Protein AF-A0A2W6NBA2-F1 (afdb_monomer_lite)

Organism: NCBI:txid1325358

Secondary structure (DSSP, 8-state):
-EEE-TTS-EEEEEEEEES----HHHHHHHTPPTTEEEEEEETT-SS-SEEEEEEPPEEE--S-HHHHHHHTTTT--EEETT--EEEEEEEEEEPPPPHHHHHHHHHHHHHH--SEEEEEPPEEEEEEEEEEEEESSSEEEEEEES--EEEEEE-HHHHTT-EEEEETTEEEEEEE-SS-EEEEEEEE-TTS-EEEEEEEEES--HHHHHHHHHTEEEHHHHS-----EEEEEEEEEPPGGGTS-SSPP-S-EEEEEEEGGGTT-TT--EEEEEEESS---TTSEEEEEEEETTTTSTT--GGG--TT-EEEEESSSEEEEEEEEEEEE-

Foldseek 3Di:
DFWAAPVRHTQFDEAEDAPDDPDPVSVVLVPDDACWKKWKAFQPDPPCSIDIHHRWHWDWDPDAPVVVLVLCVLQQDWAQQPFGFPTKTWTFDFDDDDPVRNVVQVVCCVVVVPRMDMDTTHTDRHTFKMWTWTDDPWIKIKIKGLHRYHYHHDHPVQVVAWDWDDAPNTIWIWTDDPFWTKIWTWDQGPSRRIMIMMMIIGPDDPVRSSVSRNNIDGVVRNPPCPFQWWFWKKKAFDDVVRFADPDQDFAKDKFWKDWPVCNVQPLHTFIKTWGWPGGADPRRIGITIIGTPPSVDPSPPCVCLDAQIKMFGDDPTTGIIMGGHDIDGD

Sequence (330 aa):
MDIKNQNGDFLGKIQMQSLESDHVVDQIIRTLRPGDGKAIYIADAEANQFTQQTNYAAVEWQYSLNELKESMTGWQPKFPSHAEADHIQVYYGFDNLTTDEIEAMAEESRRTGQKVVVRDLKPNNTLVGVRLTYKGEGTCTLHIFGTTKSRIQLSEHELSQVKNLLVRGAEAFYFSNHRADRLIWIEAGSSGKALQYELIGEQMSEAALIQIAETMKEKQDLTDHKMKKTAVVSLYFLSEAEGGQRAVVKEDFSAPVVFDVDQDLQFGLWSAVVKLHRQPDENRKVRADLHYLFHNSAEVPTHLLTPGNTFSLRTNKVIARGEIESIKDE

Radius of gyration: 28.28 Å; chains: 1; bounding box: 64×64×73 Å

pLDDT: mean 85.64, std 10.52, range [38.69, 97.56]

Structure (mmCIF, N/CA/C/O backbone):
data_AF-A0A2W6NBA2-F1
#
_entry.id   AF-A0A2W6NBA2-F1
#
loop_
_atom_site.group_PDB
_atom_site.id
_atom_site.type_symbol
_atom_site.label_atom_id
_atom_site.label_alt_id
_atom_site.label_comp_id
_atom_site.label_asym_id
_atom_site.label_entity_id
_atom_site.label_seq_id
_atom_site.pdbx_PDB_ins_code
_atom_site.Cartn_x
_atom_site.Cartn_y
_atom_site.Cartn_z
_atom_site.occupancy
_atom_site.B_iso_or_equiv
_atom_site.auth_seq_id
_atom_site.auth_comp_id
_atom_site.auth_asym_id
_atom_site.auth_atom_id
_atom_site.pdbx_PDB_model_num
ATOM 1 N N . MET A 1 1 ? 19.135 5.313 -0.410 1.00 74.56 1 MET A N 1
ATOM 2 C CA . MET A 1 1 ? 19.622 4.463 0.687 1.00 74.56 1 MET A CA 1
ATOM 3 C C . MET A 1 1 ? 18.792 3.190 0.726 1.00 74.56 1 MET A C 1
ATOM 5 O O . MET A 1 1 ? 17.610 3.260 0.394 1.00 74.56 1 MET A O 1
ATOM 9 N N . ASP A 1 2 ? 19.408 2.048 1.031 1.00 82.69 2 ASP A N 1
ATOM 10 C CA . ASP A 1 2 ? 18.671 0.801 1.260 1.00 82.69 2 ASP A CA 1
ATOM 11 C C . ASP A 1 2 ? 18.119 0.833 2.688 1.00 82.69 2 ASP A C 1
ATOM 13 O O . ASP A 1 2 ? 18.884 1.021 3.630 1.00 82.69 2 ASP A O 1
ATOM 17 N N . ILE A 1 3 ? 16.808 0.667 2.830 1.00 81.44 3 ILE A N 1
ATOM 18 C CA . ILE A 1 3 ? 16.090 0.705 4.105 1.00 81.44 3 ILE A CA 1
ATOM 19 C C . ILE A 1 3 ? 15.903 -0.727 4.585 1.00 81.44 3 ILE A C 1
ATOM 21 O O . ILE A 1 3 ? 15.463 -1.599 3.825 1.00 81.44 3 ILE A O 1
ATOM 25 N N . LYS A 1 4 ? 16.240 -0.965 5.851 1.00 82.00 4 LYS A N 1
ATOM 26 C CA . LYS A 1 4 ? 16.192 -2.283 6.488 1.00 82.00 4 LYS A CA 1
ATOM 27 C C . LYS A 1 4 ? 15.314 -2.263 7.735 1.00 82.00 4 LYS A C 1
ATOM 29 O O . LYS A 1 4 ? 15.138 -1.216 8.351 1.00 82.00 4 LYS A O 1
ATOM 34 N N . ASN A 1 5 ? 14.766 -3.417 8.110 1.00 79.31 5 ASN A N 1
ATOM 35 C CA . ASN A 1 5 ? 14.081 -3.576 9.394 1.00 79.31 5 ASN A CA 1
ATOM 36 C C . ASN A 1 5 ? 15.094 -3.732 10.550 1.00 79.31 5 ASN A C 1
ATOM 38 O O . ASN A 1 5 ? 16.307 -3.770 10.340 1.00 79.31 5 ASN A O 1
ATOM 42 N N . GLN A 1 6 ? 14.587 -3.877 11.778 1.00 76.50 6 GLN A N 1
ATOM 43 C CA . GLN A 1 6 ? 15.412 -4.068 12.982 1.00 76.50 6 GLN A CA 1
ATOM 44 C C . GLN A 1 6 ? 16.261 -5.353 12.958 1.00 76.50 6 GLN A C 1
ATOM 46 O O . GLN A 1 6 ? 17.292 -5.412 13.623 1.00 76.50 6 GLN A O 1
ATOM 51 N N . ASN A 1 7 ? 15.869 -6.353 12.164 1.00 78.38 7 ASN A N 1
ATOM 52 C CA . ASN A 1 7 ? 16.619 -7.597 11.972 1.00 78.38 7 ASN A CA 1
ATOM 53 C C . ASN A 1 7 ? 17.696 -7.475 10.876 1.00 78.38 7 ASN A C 1
ATOM 55 O O . ASN A 1 7 ? 18.477 -8.402 10.673 1.00 78.38 7 ASN A O 1
ATOM 59 N N . GLY A 1 8 ? 17.756 -6.343 10.166 1.00 79.38 8 GLY A N 1
ATOM 60 C CA . GLY A 1 8 ? 18.659 -6.121 9.039 1.00 79.38 8 GLY A CA 1
ATOM 61 C C . GLY A 1 8 ? 18.126 -6.602 7.684 1.00 79.38 8 GLY A C 1
ATOM 62 O O . GLY A 1 8 ? 18.856 -6.505 6.691 1.00 79.38 8 GLY A O 1
ATOM 63 N N . ASP A 1 9 ? 16.876 -7.070 7.611 1.00 81.50 9 ASP A N 1
ATOM 64 C CA . ASP A 1 9 ? 16.242 -7.493 6.361 1.00 81.50 9 ASP A CA 1
ATOM 65 C C . ASP A 1 9 ? 15.916 -6.280 5.490 1.00 81.50 9 ASP A C 1
ATOM 67 O O . ASP A 1 9 ? 15.435 -5.256 5.977 1.00 81.50 9 ASP A O 1
ATOM 71 N N . PHE A 1 10 ? 16.146 -6.400 4.184 1.00 82.81 10 PHE A N 1
ATOM 72 C CA . PHE A 1 10 ? 15.838 -5.346 3.220 1.00 82.81 10 PHE A CA 1
ATOM 73 C C . PHE A 1 10 ? 14.323 -5.136 3.092 1.00 82.81 10 PHE A C 1
ATOM 75 O O . PHE A 1 10 ? 13.598 -6.047 2.696 1.00 82.81 10 PHE A O 1
ATOM 82 N N . LEU A 1 11 ? 13.858 -3.916 3.365 1.00 82.88 11 LEU A N 1
ATOM 83 C CA . LEU A 1 11 ? 12.462 -3.512 3.175 1.00 82.88 11 LEU A CA 1
ATOM 84 C C . LEU A 1 11 ? 12.248 -2.795 1.845 1.00 82.88 11 LEU A C 1
ATOM 86 O O . LEU A 1 11 ? 11.206 -2.948 1.204 1.00 82.88 11 LEU A O 1
ATOM 90 N N . GLY A 1 12 ? 13.224 -1.999 1.419 1.00 84.88 12 GLY A N 1
ATOM 91 C CA . GLY A 1 12 ? 13.073 -1.155 0.248 1.00 84.88 12 GLY A CA 1
ATOM 92 C C . GLY A 1 12 ? 14.234 -0.204 0.037 1.00 84.88 12 GLY A C 1
ATOM 93 O O . GLY A 1 12 ? 15.257 -0.262 0.710 1.00 84.88 12 GLY A O 1
ATOM 94 N N . LYS A 1 13 ? 14.075 0.692 -0.929 1.00 83.69 13 LYS A N 1
ATOM 95 C CA . LYS A 1 13 ? 15.075 1.684 -1.292 1.00 83.69 13 LYS A CA 1
ATOM 96 C C . LYS A 1 13 ? 14.397 2.992 -1.660 1.00 83.69 13 LYS A C 1
ATOM 98 O O . LYS A 1 13 ? 13.642 3.039 -2.629 1.00 83.69 13 LYS A O 1
ATOM 103 N N . ILE A 1 14 ? 14.743 4.055 -0.942 1.00 82.31 14 ILE A N 1
ATOM 104 C CA . ILE A 1 14 ? 14.406 5.431 -1.318 1.00 82.31 14 ILE A CA 1
ATOM 105 C C . ILE A 1 14 ? 15.684 6.067 -1.856 1.00 82.31 14 ILE A C 1
ATOM 107 O O . ILE A 1 14 ? 16.682 6.198 -1.143 1.00 82.31 14 ILE A O 1
ATOM 111 N N . GLN A 1 15 ? 15.706 6.392 -3.145 1.00 82.62 15 GLN A N 1
ATOM 112 C CA . GLN A 1 15 ? 16.823 7.091 -3.777 1.00 82.62 15 GLN A CA 1
ATOM 113 C C . GLN A 1 15 ? 16.443 8.551 -3.970 1.00 82.62 15 GLN A C 1
ATOM 115 O O . GLN A 1 15 ? 15.542 8.845 -4.744 1.00 82.62 15 GLN A O 1
ATOM 120 N N . MET A 1 16 ? 17.143 9.449 -3.289 1.00 81.88 16 MET A N 1
ATOM 121 C CA . MET A 1 16 ? 17.053 10.881 -3.549 1.00 81.88 16 MET A CA 1
ATOM 122 C C . MET A 1 16 ? 18.175 11.252 -4.505 1.00 81.88 16 MET A C 1
ATOM 124 O O . MET A 1 16 ? 19.327 10.888 -4.263 1.00 81.88 16 MET A O 1
ATOM 128 N N . GLN A 1 17 ? 17.831 11.872 -5.627 1.00 78.38 17 GLN A N 1
ATOM 129 C CA . GLN A 1 17 ? 18.777 12.161 -6.697 1.00 78.38 17 GLN A CA 1
ATOM 130 C C . GLN A 1 17 ? 18.589 13.579 -7.212 1.00 78.38 17 GLN A C 1
ATOM 132 O O . GLN A 1 17 ? 17.467 14.082 -7.282 1.00 78.38 17 GLN A O 1
ATOM 137 N N . SER A 1 18 ? 19.709 14.176 -7.613 1.00 69.31 18 SER A N 1
ATOM 138 C CA . SER A 1 18 ? 19.716 15.424 -8.361 1.00 69.31 18 SER A CA 1
ATOM 139 C C . SER A 1 18 ? 19.047 15.241 -9.724 1.00 69.31 18 SER A C 1
ATOM 141 O O . SER A 1 18 ? 19.101 14.166 -10.334 1.00 69.31 18 SER A O 1
ATOM 143 N N . LEU A 1 19 ? 18.431 16.310 -10.218 1.00 64.94 19 LEU A N 1
ATOM 144 C CA . LEU A 1 19 ? 17.807 16.374 -11.542 1.00 64.94 19 LEU A CA 1
ATOM 145 C C . LEU A 1 19 ? 18.821 16.239 -12.697 1.00 64.94 19 LEU A C 1
ATOM 147 O O . LEU A 1 19 ? 18.406 16.043 -13.837 1.00 64.94 19 LEU A O 1
ATOM 151 N N . GLU A 1 20 ? 20.126 16.285 -12.420 1.00 59.25 20 GLU A N 1
ATOM 152 C CA . GLU A 1 20 ? 21.217 16.336 -13.404 1.00 59.25 20 GLU A CA 1
ATOM 153 C C . GLU A 1 20 ? 21.952 14.989 -13.595 1.00 59.25 20 GLU A C 1
ATOM 155 O O . GLU A 1 20 ? 23.175 14.917 -13.577 1.00 59.25 20 GLU A O 1
ATOM 160 N N . SER A 1 21 ? 21.222 13.880 -13.767 1.00 64.44 21 SER A N 1
ATOM 161 C CA . SER A 1 21 ? 21.831 12.597 -14.190 1.00 64.44 21 SER A CA 1
ATOM 162 C C . SER A 1 21 ? 21.901 12.456 -15.718 1.00 64.44 21 SER A C 1
ATOM 164 O O . SER A 1 21 ? 20.896 12.691 -16.397 1.00 64.44 21 SER A O 1
ATOM 166 N N . ASP A 1 22 ? 23.050 12.002 -16.229 1.00 61.22 22 ASP A N 1
ATOM 167 C CA . ASP A 1 22 ? 23.320 11.733 -17.653 1.00 61.22 22 ASP A CA 1
ATOM 168 C C . ASP A 1 22 ? 23.104 10.263 -18.061 1.00 61.22 22 ASP A C 1
ATOM 170 O O . ASP A 1 22 ? 23.306 9.886 -19.219 1.00 61.22 22 ASP A O 1
ATOM 174 N N . HIS A 1 23 ? 22.676 9.396 -17.140 1.00 76.12 23 HIS A N 1
ATOM 175 C CA . HIS A 1 23 ? 22.438 7.992 -17.467 1.00 76.12 23 HIS A CA 1
ATOM 176 C C . HIS A 1 23 ? 21.227 7.818 -18.399 1.00 76.12 23 HIS A C 1
ATOM 178 O O . HIS A 1 23 ? 20.143 8.339 -18.148 1.00 76.12 23 HIS A O 1
ATOM 184 N N . VAL A 1 24 ? 21.382 7.003 -19.450 1.00 78.94 24 VAL A N 1
ATOM 185 C CA . VAL A 1 24 ? 20.336 6.752 -20.468 1.00 78.94 24 VAL A CA 1
ATOM 186 C C . VAL A 1 24 ? 19.022 6.252 -19.854 1.00 78.94 24 VAL A C 1
ATOM 188 O O . VAL A 1 24 ? 17.942 6.639 -20.294 1.00 78.94 24 VAL A O 1
ATOM 191 N N . VAL A 1 25 ? 19.092 5.432 -18.802 1.00 78.69 25 VAL A N 1
ATOM 192 C CA . VAL A 1 25 ? 17.900 4.980 -18.063 1.00 78.69 25 VAL A CA 1
ATOM 193 C C . VAL A 1 25 ? 17.171 6.154 -17.421 1.00 78.69 25 VAL A C 1
ATOM 195 O O . VAL A 1 25 ? 15.949 6.229 -17.511 1.00 78.69 25 VAL A O 1
ATOM 198 N N . ASP A 1 26 ? 17.904 7.093 -16.826 1.00 77.69 26 ASP A N 1
ATOM 199 C CA . ASP A 1 26 ? 17.318 8.266 -16.181 1.00 77.69 26 ASP A CA 1
ATOM 200 C C . ASP A 1 26 ? 16.689 9.205 -17.215 1.00 77.69 26 ASP A C 1
ATOM 202 O O . ASP A 1 26 ? 15.622 9.764 -16.964 1.00 77.69 26 ASP A O 1
ATOM 206 N N . GLN A 1 27 ? 17.275 9.307 -18.414 1.00 81.06 27 GLN A N 1
ATOM 207 C CA . GLN A 1 27 ? 16.658 10.017 -19.538 1.00 81.06 27 GLN A CA 1
ATOM 208 C C . GLN A 1 27 ? 15.331 9.371 -19.956 1.00 81.06 27 GLN A C 1
ATOM 210 O O . GLN A 1 27 ? 14.336 10.080 -20.089 1.00 81.06 27 GLN A O 1
ATOM 215 N N . ILE A 1 28 ? 15.275 8.039 -20.098 1.00 83.06 28 ILE A N 1
ATOM 216 C CA . ILE A 1 28 ? 14.026 7.323 -20.414 1.00 83.06 28 ILE A CA 1
ATOM 217 C C . ILE A 1 28 ? 12.988 7.556 -19.310 1.00 83.06 28 ILE A C 1
ATOM 219 O O . ILE A 1 28 ? 11.844 7.899 -19.608 1.00 83.06 28 ILE A O 1
ATOM 223 N N . ILE A 1 29 ? 13.387 7.434 -18.040 1.00 81.19 29 ILE A N 1
ATOM 224 C CA . ILE A 1 29 ? 12.505 7.641 -16.884 1.00 81.19 29 ILE A CA 1
ATOM 225 C C . ILE A 1 29 ? 11.888 9.046 -16.898 1.00 81.19 29 ILE A C 1
ATOM 227 O O . ILE A 1 29 ? 10.691 9.179 -16.656 1.00 81.19 29 ILE A O 1
ATOM 231 N N . ARG A 1 30 ? 12.660 10.088 -17.237 1.00 80.50 30 ARG A N 1
ATOM 232 C CA . ARG A 1 30 ? 12.155 11.473 -17.328 1.00 80.50 30 ARG A CA 1
ATOM 233 C C . ARG A 1 30 ? 11.074 11.667 -18.392 1.00 80.50 30 ARG A C 1
ATOM 235 O O . ARG A 1 30 ? 10.310 12.622 -18.301 1.00 80.50 30 ARG A O 1
ATOM 242 N N . THR A 1 31 ? 10.998 10.786 -19.389 1.00 85.00 31 THR A N 1
ATOM 243 C CA . THR A 1 31 ? 9.967 10.855 -20.438 1.00 85.00 31 THR A CA 1
ATOM 244 C C . THR A 1 31 ? 8.674 10.114 -20.090 1.00 85.00 31 THR A C 1
ATOM 246 O O . THR A 1 31 ? 7.696 10.237 -20.827 1.00 85.00 31 THR A O 1
ATOM 249 N N . LEU A 1 32 ? 8.638 9.358 -18.984 1.00 83.62 32 LEU A N 1
ATOM 250 C CA . LEU A 1 32 ? 7.462 8.577 -18.598 1.00 83.62 32 LEU A CA 1
ATOM 251 C C . LEU A 1 32 ? 6.323 9.490 -18.152 1.00 83.62 32 LEU A C 1
ATOM 253 O O . LEU A 1 32 ? 6.440 10.221 -17.167 1.00 83.62 32 LEU A O 1
ATOM 257 N N . ARG A 1 33 ? 5.180 9.394 -18.825 1.00 88.81 33 ARG A N 1
ATOM 258 C CA . ARG A 1 33 ? 3.950 10.075 -18.416 1.00 88.81 33 ARG A CA 1
ATOM 259 C C . ARG A 1 33 ? 3.206 9.227 -17.381 1.00 88.81 33 ARG A C 1
ATOM 261 O O . ARG A 1 33 ? 3.433 8.019 -17.309 1.00 88.81 33 ARG A O 1
ATOM 268 N N . PRO A 1 34 ? 2.292 9.818 -16.595 1.00 87.62 34 PRO A N 1
ATOM 269 C CA . PRO A 1 34 ? 1.400 9.031 -15.751 1.00 87.62 34 PRO A CA 1
ATOM 270 C C . PRO A 1 34 ? 0.660 7.971 -16.581 1.00 87.62 34 PRO A C 1
ATOM 272 O O . PRO A 1 34 ? 0.062 8.287 -17.608 1.00 87.62 34 PRO A O 1
ATOM 275 N N . GLY A 1 35 ? 0.722 6.718 -16.138 1.00 87.88 35 GLY A N 1
ATOM 276 C CA . GLY A 1 35 ? 0.200 5.538 -16.830 1.00 87.88 35 GLY A CA 1
ATOM 277 C C . GLY A 1 35 ? 1.220 4.795 -17.697 1.00 87.88 35 GLY A C 1
ATOM 278 O O . GLY A 1 35 ? 0.890 3.732 -18.216 1.00 87.88 35 GLY A O 1
ATOM 279 N N . ASP A 1 36 ? 2.450 5.298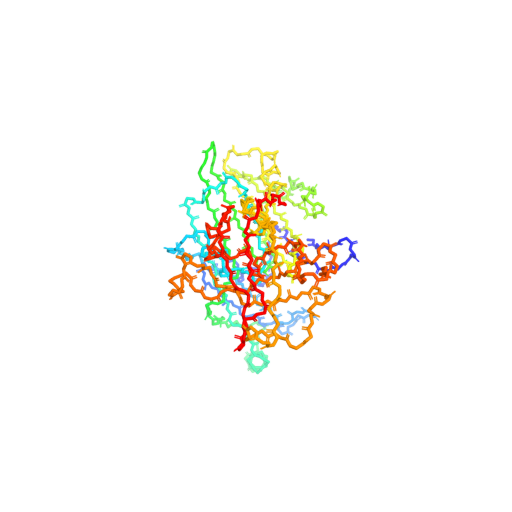 -17.846 1.00 89.69 36 ASP A N 1
ATOM 280 C CA . ASP A 1 36 ? 3.498 4.597 -18.587 1.00 89.69 36 ASP A CA 1
ATOM 281 C C . ASP A 1 36 ? 4.218 3.562 -17.705 1.00 89.69 36 ASP A C 1
ATOM 283 O O . ASP A 1 36 ? 4.738 3.866 -16.630 1.00 89.69 36 ASP A O 1
ATOM 287 N N . GLY A 1 37 ? 4.334 2.338 -18.216 1.00 90.44 37 GLY A N 1
ATOM 288 C CA . GLY A 1 37 ? 5.280 1.332 -17.742 1.00 90.44 37 GLY A CA 1
ATOM 289 C C . GLY A 1 37 ? 6.232 0.959 -18.874 1.00 90.44 37 GLY A C 1
ATOM 290 O O . GLY A 1 37 ? 5.782 0.753 -20.001 1.00 90.44 37 GLY A O 1
ATOM 291 N N . LYS A 1 38 ? 7.538 0.890 -18.605 1.00 91.62 38 LYS A N 1
ATOM 292 C CA . LYS A 1 38 ? 8.564 0.505 -19.582 1.00 91.62 38 LYS A CA 1
ATOM 293 C C . LYS A 1 38 ? 9.481 -0.583 -19.034 1.00 91.62 38 LYS A C 1
ATOM 295 O O . LYS A 1 38 ? 9.994 -0.475 -17.922 1.00 91.62 38 LYS A O 1
ATOM 300 N N . ALA A 1 39 ? 9.729 -1.598 -19.847 1.00 91.56 39 ALA A N 1
ATOM 301 C CA . ALA A 1 39 ? 10.849 -2.514 -19.711 1.00 91.56 39 ALA A CA 1
ATOM 302 C C . ALA A 1 39 ? 12.034 -1.985 -20.519 1.00 91.56 39 ALA A C 1
ATOM 304 O O . ALA A 1 39 ? 11.872 -1.578 -21.669 1.00 91.56 39 ALA A O 1
ATOM 305 N N . ILE A 1 40 ? 13.219 -1.992 -19.916 1.00 90.88 40 ILE A N 1
ATOM 306 C CA . ILE A 1 40 ? 14.448 -1.462 -20.502 1.00 90.88 40 ILE A CA 1
ATOM 307 C C . ILE A 1 40 ? 15.516 -2.548 -20.409 1.00 90.88 40 ILE A C 1
ATOM 309 O O . ILE A 1 40 ? 15.854 -3.000 -19.314 1.00 90.88 40 ILE A O 1
ATOM 313 N N . TYR A 1 41 ? 16.046 -2.944 -21.563 1.00 91.44 41 TYR A N 1
ATOM 314 C CA . TYR A 1 41 ? 17.211 -3.813 -21.683 1.00 91.44 41 TYR A CA 1
ATOM 315 C C . TYR A 1 41 ? 18.436 -2.995 -22.104 1.00 91.44 41 TYR A C 1
ATOM 317 O O . TYR A 1 41 ? 18.319 -2.131 -22.975 1.00 91.44 41 TYR A O 1
ATOM 325 N N . ILE A 1 42 ? 19.596 -3.268 -21.503 1.00 90.38 42 ILE A N 1
ATOM 326 C CA . ILE A 1 42 ? 20.872 -2.587 -21.754 1.00 90.38 42 ILE A CA 1
ATOM 327 C C . ILE A 1 42 ? 21.967 -3.641 -21.918 1.00 90.38 42 ILE A C 1
ATOM 329 O O . ILE A 1 42 ? 22.376 -4.271 -20.943 1.00 90.38 42 ILE A O 1
ATOM 333 N N . ALA A 1 43 ? 22.462 -3.807 -23.144 1.00 84.31 43 ALA A N 1
ATOM 334 C CA . ALA A 1 43 ? 23.405 -4.873 -23.489 1.00 84.31 43 ALA A CA 1
ATOM 335 C C . ALA A 1 43 ? 24.754 -4.762 -22.760 1.00 84.31 43 ALA A C 1
ATOM 337 O O . ALA A 1 43 ? 25.318 -5.767 -22.336 1.00 84.31 43 ALA A O 1
ATOM 338 N N . ASP A 1 44 ? 25.247 -3.535 -22.578 1.00 81.00 44 ASP A N 1
ATOM 339 C CA . ASP A 1 44 ? 26.592 -3.268 -22.050 1.00 81.00 44 ASP A CA 1
ATOM 340 C C . ASP A 1 44 ? 26.620 -3.069 -20.522 1.00 81.00 44 ASP A C 1
ATOM 342 O O . ASP A 1 44 ? 27.641 -2.669 -19.965 1.00 81.00 44 ASP A O 1
ATOM 346 N N . ALA A 1 45 ? 25.503 -3.288 -19.823 1.00 77.56 45 ALA A N 1
ATOM 347 C CA . ALA A 1 45 ? 25.468 -3.107 -18.376 1.00 77.56 45 ALA A CA 1
ATOM 348 C C . ALA A 1 45 ? 26.131 -4.299 -17.660 1.00 77.56 45 ALA A C 1
ATOM 350 O O . ALA A 1 45 ? 25.730 -5.447 -17.851 1.00 77.56 45 ALA A O 1
ATOM 351 N N . GLU A 1 46 ? 27.113 -4.025 -16.794 1.00 67.81 46 GLU A N 1
ATOM 352 C CA . GLU A 1 46 ? 27.777 -5.049 -15.965 1.00 67.81 46 GLU A CA 1
ATOM 353 C C . GLU A 1 46 ? 26.827 -5.659 -14.917 1.00 67.81 46 GLU A C 1
ATOM 355 O O . GLU A 1 46 ? 26.962 -6.821 -14.540 1.00 67.81 46 GLU A O 1
ATOM 360 N N . ALA A 1 47 ? 25.832 -4.888 -14.468 1.00 61.88 47 ALA A N 1
ATOM 361 C CA . ALA A 1 47 ? 24.778 -5.320 -13.559 1.00 61.88 47 ALA A CA 1
ATOM 362 C C . ALA A 1 47 ? 23.439 -4.683 -13.958 1.00 61.88 47 ALA A C 1
ATOM 364 O O . ALA A 1 47 ? 23.403 -3.544 -14.421 1.00 61.88 47 ALA A O 1
ATOM 365 N N . ASN A 1 48 ? 22.329 -5.390 -13.723 1.00 64.88 48 ASN A N 1
ATOM 366 C CA . ASN A 1 48 ? 20.972 -4.940 -14.070 1.00 64.88 48 ASN A CA 1
ATOM 367 C C . ASN A 1 48 ? 20.783 -4.644 -15.571 1.00 64.88 48 ASN A C 1
ATOM 369 O O . ASN A 1 48 ? 20.205 -3.622 -15.937 1.00 64.88 48 ASN A O 1
ATOM 373 N N . GLN A 1 49 ? 21.220 -5.565 -16.439 1.00 81.94 49 GLN A N 1
ATOM 374 C CA . GLN A 1 49 ? 20.962 -5.516 -17.890 1.00 81.94 49 GLN A CA 1
ATOM 375 C C . GLN A 1 49 ? 19.477 -5.402 -18.242 1.00 81.94 49 GLN A C 1
ATOM 377 O O . GLN A 1 49 ? 19.139 -5.008 -19.350 1.00 81.94 49 GLN A O 1
ATOM 382 N N . PHE A 1 50 ? 18.594 -5.727 -17.300 1.00 86.56 50 PHE A N 1
ATOM 383 C CA . PHE A 1 50 ? 17.161 -5.557 -17.418 1.00 86.56 50 PHE A CA 1
ATOM 384 C C . PHE A 1 50 ? 16.609 -4.764 -16.233 1.00 86.56 50 PHE A C 1
ATOM 386 O O . PHE A 1 50 ? 16.964 -5.005 -15.075 1.00 86.56 50 PHE A O 1
ATOM 393 N N . THR A 1 51 ? 15.698 -3.835 -16.516 1.00 86.44 51 THR A N 1
ATOM 394 C CA . THR A 1 51 ? 14.955 -3.105 -15.493 1.00 86.44 51 THR A CA 1
ATOM 395 C C . THR A 1 51 ? 13.547 -2.751 -15.960 1.00 86.44 51 THR A C 1
ATOM 397 O O . THR A 1 51 ? 13.303 -2.551 -17.148 1.00 86.44 51 THR A O 1
ATOM 400 N N . GLN A 1 52 ? 12.617 -2.638 -15.014 1.00 87.62 52 GLN A N 1
ATOM 401 C CA . GLN A 1 52 ? 11.263 -2.148 -15.253 1.00 87.62 52 GLN A CA 1
ATOM 402 C C . GLN A 1 52 ? 11.060 -0.832 -14.511 1.00 87.62 52 GLN A C 1
ATOM 404 O O . GLN A 1 52 ? 11.444 -0.695 -13.348 1.00 87.62 52 GLN A O 1
ATOM 409 N N . GLN A 1 53 ? 10.484 0.140 -15.208 1.00 86.19 53 GLN A N 1
ATOM 410 C CA . GLN A 1 53 ? 10.249 1.495 -14.727 1.00 86.19 53 GLN A CA 1
ATOM 411 C C . GLN A 1 53 ? 8.780 1.846 -14.939 1.00 86.19 53 GLN A C 1
ATOM 413 O O . GLN A 1 53 ? 8.253 1.669 -16.033 1.00 86.19 53 GLN A O 1
ATOM 418 N N . THR A 1 54 ? 8.113 2.326 -13.896 1.00 85.94 54 THR A N 1
ATOM 419 C CA . THR A 1 54 ? 6.667 2.580 -13.902 1.00 85.94 54 THR A CA 1
ATOM 420 C C . THR A 1 54 ? 6.373 3.967 -13.360 1.00 85.94 54 THR A C 1
ATOM 422 O O . THR A 1 54 ? 6.854 4.320 -12.284 1.00 85.94 54 THR A O 1
ATOM 425 N N . ASN A 1 55 ? 5.538 4.720 -14.068 1.00 86.62 55 ASN A N 1
ATOM 426 C CA . ASN A 1 55 ? 4.931 5.954 -13.594 1.00 86.62 55 ASN A CA 1
ATOM 427 C C . ASN A 1 55 ? 3.416 5.737 -13.555 1.00 86.62 55 ASN A C 1
ATOM 429 O O . ASN A 1 55 ? 2.747 5.821 -14.578 1.00 86.62 55 ASN A O 1
ATOM 433 N N . TYR A 1 56 ? 2.876 5.363 -12.398 1.00 88.50 56 TYR A N 1
ATOM 434 C CA . TYR A 1 56 ? 1.475 4.962 -12.285 1.00 88.50 56 TYR A CA 1
ATOM 435 C C . TYR A 1 56 ? 0.515 6.138 -12.511 1.00 88.50 56 TYR A C 1
ATOM 437 O O . TYR A 1 56 ? 0.752 7.251 -12.045 1.00 88.50 56 TYR A O 1
ATOM 445 N N . ALA A 1 57 ? -0.602 5.884 -13.195 1.00 90.25 57 ALA A N 1
ATOM 446 C CA . ALA A 1 57 ? -1.693 6.848 -13.298 1.00 90.25 57 ALA A CA 1
ATOM 447 C C . ALA A 1 57 ? -2.612 6.733 -12.078 1.00 90.25 57 ALA A C 1
ATOM 449 O O . ALA A 1 57 ? -2.984 5.628 -11.683 1.00 90.25 57 ALA A O 1
ATOM 450 N N . ALA A 1 58 ? -2.988 7.878 -11.509 1.00 93.19 58 ALA A N 1
ATOM 451 C CA . ALA A 1 58 ? -4.031 7.939 -10.497 1.00 93.19 58 ALA A CA 1
ATOM 452 C C . ALA A 1 58 ? -5.401 7.748 -11.164 1.00 93.19 58 ALA A C 1
ATOM 454 O O . ALA A 1 58 ? -5.710 8.417 -12.153 1.00 93.19 58 ALA A O 1
ATOM 455 N N . VAL A 1 59 ? -6.212 6.850 -10.614 1.00 94.75 59 VAL A N 1
ATOM 456 C CA . VAL A 1 59 ? -7.593 6.603 -11.037 1.00 94.75 59 VAL A CA 1
ATOM 457 C C . VAL A 1 59 ? -8.516 6.903 -9.869 1.00 94.75 59 VAL A C 1
ATOM 459 O O . VAL A 1 59 ? -8.244 6.493 -8.744 1.00 94.75 59 VAL A O 1
ATOM 462 N N . GLU A 1 60 ? -9.609 7.610 -10.136 1.00 96.00 60 GLU A N 1
ATOM 463 C CA . GLU A 1 60 ? -10.574 7.961 -9.100 1.00 96.00 60 GLU A CA 1
ATOM 464 C C . GLU A 1 60 ? -11.273 6.727 -8.532 1.00 96.00 60 GLU A C 1
ATOM 466 O O . GLU A 1 60 ? -11.859 5.934 -9.276 1.00 96.00 60 GLU A O 1
ATOM 471 N N . TRP A 1 61 ? -11.255 6.592 -7.209 1.00 92.38 61 TRP A N 1
ATOM 472 C CA . TRP A 1 61 ? -11.966 5.533 -6.513 1.00 92.38 61 TRP A CA 1
ATOM 473 C C . TRP A 1 61 ? -13.403 5.965 -6.232 1.00 92.38 61 TRP A C 1
ATOM 475 O O . TRP A 1 61 ? -13.651 6.933 -5.523 1.00 92.38 61 TRP A O 1
ATOM 485 N N . GLN A 1 62 ? -14.362 5.229 -6.787 1.00 88.56 62 GLN A N 1
ATOM 486 C CA . GLN A 1 62 ? -15.784 5.595 -6.735 1.00 88.56 62 GLN A CA 1
ATOM 487 C C . GLN A 1 62 ? -16.504 5.121 -5.462 1.00 88.56 62 GLN A C 1
ATOM 489 O O . GLN A 1 62 ? -17.702 5.350 -5.316 1.00 88.56 62 GLN A O 1
ATOM 494 N N . TYR A 1 63 ? -15.797 4.434 -4.567 1.00 87.31 63 TYR A N 1
ATOM 495 C CA . TYR A 1 63 ? -16.373 3.777 -3.396 1.00 87.31 63 TYR A CA 1
ATOM 496 C C . TYR A 1 63 ? -15.827 4.371 -2.095 1.00 87.31 63 TYR A C 1
ATOM 498 O O . TYR A 1 63 ? -14.960 5.245 -2.093 1.00 87.31 63 TYR A O 1
ATOM 506 N N . SER A 1 64 ? -16.320 3.893 -0.956 1.00 86.94 64 SER A N 1
ATOM 507 C CA . SER A 1 64 ? -15.869 4.373 0.348 1.00 86.94 64 SER A CA 1
ATOM 508 C C . SER A 1 64 ? -14.421 3.970 0.661 1.00 86.94 64 SER A C 1
ATOM 510 O O . SER A 1 64 ? -13.865 3.005 0.121 1.00 86.94 64 SER A O 1
ATOM 512 N N . LEU A 1 65 ? -13.817 4.671 1.627 1.00 85.88 65 LEU A N 1
ATOM 513 C CA . LEU A 1 65 ? -12.529 4.285 2.210 1.00 85.88 65 LEU A CA 1
ATOM 514 C C . LEU A 1 65 ? -12.581 2.884 2.847 1.00 85.88 65 LEU A C 1
ATOM 516 O O . LEU A 1 65 ? -11.573 2.183 2.870 1.00 85.88 65 LEU A O 1
ATOM 520 N N . ASN A 1 66 ? -13.738 2.454 3.357 1.00 84.94 66 ASN A N 1
ATOM 521 C CA . ASN A 1 66 ? -13.888 1.126 3.953 1.00 84.94 66 ASN A CA 1
ATOM 522 C C . ASN A 1 66 ? -13.809 0.019 2.898 1.00 84.94 66 ASN A C 1
ATOM 524 O O . ASN A 1 66 ? -13.090 -0.957 3.109 1.00 84.94 66 ASN A O 1
ATOM 528 N N . GLU A 1 67 ? -14.449 0.211 1.747 1.00 86.50 67 GLU A N 1
ATOM 529 C CA . GLU A 1 67 ? -14.347 -0.709 0.607 1.00 86.50 67 GLU A CA 1
ATOM 530 C C . GLU A 1 67 ? -12.916 -0.748 0.052 1.00 86.50 67 GLU A C 1
ATOM 532 O O . GLU A 1 67 ? -12.384 -1.820 -0.247 1.00 86.50 67 GLU A O 1
ATOM 537 N N . LEU A 1 68 ? -12.228 0.401 0.005 1.00 88.00 68 LEU A N 1
ATOM 538 C CA . LEU A 1 68 ? -10.807 0.426 -0.348 1.00 88.00 68 LEU A CA 1
ATOM 539 C C . LEU A 1 68 ? -9.977 -0.403 0.642 1.00 88.00 68 LEU A C 1
ATOM 541 O O . LEU A 1 68 ? -9.187 -1.252 0.230 1.00 88.00 68 LEU A O 1
ATOM 545 N N . LYS A 1 69 ? -10.181 -0.208 1.950 1.00 86.88 69 LYS A N 1
ATOM 546 C CA . LYS A 1 69 ? -9.496 -0.978 3.000 1.00 86.88 69 LYS A CA 1
ATOM 547 C C . LYS A 1 69 ? -9.735 -2.486 2.860 1.00 86.88 69 LYS A C 1
ATOM 549 O O . LYS A 1 69 ? -8.825 -3.262 3.132 1.00 86.88 69 LYS A O 1
ATOM 554 N N . GLU A 1 70 ? -10.922 -2.906 2.424 1.00 84.75 70 GLU A N 1
ATOM 555 C CA . GLU A 1 70 ? -11.241 -4.316 2.149 1.00 84.75 70 GLU A CA 1
ATOM 556 C C . GLU A 1 70 ? -10.466 -4.861 0.956 1.00 84.75 70 GLU A C 1
ATOM 558 O O . GLU A 1 70 ? -9.854 -5.926 1.058 1.00 84.75 70 GLU A O 1
ATOM 563 N N . SER A 1 71 ? -10.384 -4.095 -0.133 1.00 85.75 71 SER A N 1
ATOM 564 C CA . SER A 1 71 ? -9.566 -4.471 -1.292 1.00 85.75 71 SER A CA 1
ATOM 565 C C . SER A 1 71 ? -8.066 -4.580 -0.964 1.00 85.75 71 SER A C 1
ATOM 567 O O . SER A 1 71 ? -7.329 -5.315 -1.619 1.00 85.75 71 SER A O 1
ATOM 569 N N . MET A 1 72 ? -7.619 -3.901 0.099 1.00 85.75 72 MET A N 1
ATOM 570 C CA . MET A 1 72 ? -6.232 -3.865 0.573 1.00 85.75 72 MET A CA 1
ATOM 571 C C . MET A 1 72 ? -5.951 -4.809 1.751 1.00 85.75 72 MET A C 1
ATOM 573 O O . MET A 1 72 ? -4.892 -4.705 2.374 1.00 85.75 72 MET A O 1
ATOM 577 N N . THR A 1 73 ? -6.857 -5.741 2.070 1.00 79.88 73 THR A N 1
ATOM 578 C CA . THR A 1 73 ? -6.720 -6.616 3.252 1.00 79.88 73 THR A CA 1
ATOM 579 C C . THR A 1 73 ? -5.393 -7.381 3.265 1.00 79.88 73 THR A C 1
ATOM 581 O O . THR A 1 73 ? -4.779 -7.512 4.315 1.00 79.88 73 THR A O 1
ATOM 584 N N . GLY A 1 74 ? -4.888 -7.812 2.102 1.00 82.44 74 GLY A N 1
ATOM 585 C CA . GLY A 1 74 ? -3.599 -8.509 2.007 1.00 82.44 74 GLY A CA 1
ATOM 586 C C . GLY A 1 74 ? -2.367 -7.642 2.299 1.00 82.44 74 GLY A C 1
ATOM 587 O O . GLY A 1 74 ? -1.265 -8.171 2.365 1.00 82.44 74 GLY A O 1
ATOM 588 N N . TRP A 1 75 ? -2.516 -6.320 2.412 1.00 86.75 75 TRP A N 1
ATOM 589 C CA . TRP A 1 75 ? -1.418 -5.401 2.737 1.00 86.75 75 TRP A CA 1
ATOM 590 C C . TRP A 1 75 ? -1.477 -4.934 4.186 1.00 86.75 75 TRP A C 1
ATOM 592 O O . TRP A 1 75 ? -0.428 -4.668 4.764 1.00 86.75 75 TRP A O 1
ATOM 602 N N . GLN A 1 76 ? -2.686 -4.855 4.753 1.00 86.81 76 GLN A N 1
ATOM 603 C CA . GLN A 1 76 ? -2.964 -4.294 6.080 1.00 86.81 76 GLN A CA 1
ATOM 604 C C . GLN A 1 76 ? -2.348 -2.890 6.274 1.00 86.81 76 GLN A C 1
ATOM 606 O O . GLN A 1 76 ? -1.575 -2.669 7.203 1.00 86.81 76 GLN A O 1
ATOM 611 N N . PRO A 1 77 ? -2.650 -1.918 5.388 1.00 90.00 77 PRO A N 1
ATOM 612 C CA . PRO A 1 77 ? -2.072 -0.585 5.489 1.00 90.00 77 PRO A CA 1
ATOM 613 C C . PRO A 1 77 ? -2.617 0.180 6.700 1.00 90.00 77 PRO A C 1
ATOM 615 O O . PRO A 1 77 ? -3.762 -0.015 7.129 1.00 90.00 77 PRO A O 1
ATOM 618 N N . LYS A 1 78 ? -1.797 1.098 7.213 1.00 90.50 78 LYS A N 1
ATOM 619 C CA . LYS A 1 78 ? -2.179 2.035 8.271 1.00 90.50 78 LYS A CA 1
ATOM 620 C C . LYS A 1 78 ? -2.782 3.306 7.681 1.00 90.50 78 LYS A C 1
ATOM 622 O O . LYS A 1 78 ? -2.329 3.786 6.645 1.00 90.50 78 LYS A O 1
ATOM 627 N N . PHE A 1 79 ? -3.771 3.876 8.362 1.00 89.44 79 PHE A N 1
ATOM 628 C CA . PHE A 1 79 ? -4.428 5.135 7.996 1.00 89.44 79 PHE A CA 1
ATOM 629 C C . PHE A 1 79 ? -4.488 6.074 9.208 1.00 89.44 79 PHE A C 1
ATOM 631 O O . PHE A 1 79 ? -4.467 5.590 10.341 1.00 89.44 79 PHE A O 1
ATOM 638 N N . PRO A 1 80 ? -4.575 7.400 9.013 1.00 85.94 80 PRO A N 1
ATOM 639 C CA . PRO A 1 80 ? -4.812 8.343 10.102 1.00 85.94 80 PRO A CA 1
ATOM 640 C C . PRO A 1 80 ? -6.117 8.028 10.846 1.00 85.94 80 PRO A C 1
ATOM 642 O O . PRO A 1 80 ? -7.136 7.727 10.226 1.00 85.94 80 PRO A O 1
ATOM 645 N N . SER A 1 81 ? -6.085 8.100 12.180 1.00 71.50 81 SER A N 1
ATOM 646 C CA . SER A 1 81 ? -7.153 7.554 13.031 1.00 71.50 81 SER A CA 1
ATOM 647 C C . SER A 1 81 ? -8.477 8.331 13.017 1.00 71.50 81 SER A C 1
ATOM 649 O O . SER A 1 81 ? -9.530 7.765 13.295 1.00 71.50 81 SER A O 1
ATOM 651 N N . HIS A 1 82 ? -8.424 9.629 12.716 1.00 65.25 82 HIS A N 1
ATOM 652 C CA . HIS A 1 82 ? -9.541 10.567 12.899 1.00 65.25 82 HIS A CA 1
ATOM 653 C C . HIS A 1 82 ? -9.779 11.455 11.673 1.00 65.25 82 HIS A C 1
ATOM 655 O O . HIS A 1 82 ? -10.312 12.553 11.800 1.00 65.25 82 HIS A O 1
ATOM 661 N N . ALA A 1 83 ? -9.338 11.013 10.494 1.00 68.19 83 ALA A N 1
ATOM 662 C CA . ALA A 1 83 ? -9.430 11.804 9.277 1.00 68.19 83 ALA A CA 1
ATOM 663 C C . ALA A 1 83 ? -10.349 11.119 8.261 1.00 68.19 83 ALA A C 1
ATOM 665 O O . ALA A 1 83 ? -10.097 9.988 7.840 1.00 68.19 83 ALA A O 1
ATOM 666 N N . GLU A 1 84 ? -11.407 11.818 7.856 1.00 76.75 84 GLU A N 1
ATOM 667 C CA . GLU A 1 84 ? -12.211 11.423 6.703 1.00 76.75 84 GLU A CA 1
ATOM 668 C C . GLU A 1 84 ? -11.490 11.852 5.424 1.00 76.75 84 GLU A C 1
ATOM 670 O O . GLU A 1 84 ? -11.077 13.006 5.278 1.00 76.75 84 GLU A O 1
ATOM 675 N N . ALA A 1 85 ? -11.286 10.902 4.512 1.00 85.69 85 ALA A N 1
ATOM 676 C CA . ALA A 1 85 ? -10.685 11.194 3.220 1.00 85.69 85 ALA A CA 1
ATOM 677 C C . ALA A 1 85 ? -11.704 11.941 2.349 1.00 85.69 85 ALA A C 1
ATOM 679 O O . ALA A 1 85 ? -12.793 11.434 2.093 1.00 85.69 85 ALA A O 1
ATOM 680 N N . ASP A 1 86 ? -11.325 13.126 1.882 1.00 88.06 86 ASP A N 1
ATOM 681 C CA . ASP A 1 86 ? -12.103 13.946 0.949 1.00 88.06 86 ASP A CA 1
ATOM 682 C C . ASP A 1 86 ? -12.010 13.403 -0.482 1.00 88.06 86 ASP A C 1
ATOM 684 O O . ASP A 1 86 ? -12.977 13.449 -1.237 1.00 88.06 86 ASP A O 1
ATOM 688 N N . HIS A 1 87 ? -10.849 12.858 -0.846 1.00 92.75 87 HIS A N 1
ATOM 689 C CA . HIS A 1 87 ? -10.600 12.318 -2.176 1.00 92.75 87 HIS A CA 1
ATOM 690 C C . HIS A 1 87 ? -9.786 11.033 -2.091 1.00 92.75 87 HIS A C 1
ATOM 692 O O . HIS A 1 87 ? -8.830 10.944 -1.311 1.00 92.75 87 HIS A O 1
ATOM 698 N N . ILE A 1 88 ? -10.161 10.045 -2.903 1.00 94.69 88 ILE A N 1
ATOM 699 C CA . ILE A 1 88 ? -9.543 8.725 -2.912 1.00 94.69 88 ILE A CA 1
ATOM 700 C C . ILE A 1 88 ? -9.162 8.386 -4.347 1.00 94.69 88 ILE A C 1
ATOM 702 O O . ILE A 1 88 ? -10.007 8.277 -5.229 1.00 94.69 88 ILE A O 1
ATOM 706 N N . GLN A 1 89 ? -7.874 8.160 -4.563 1.00 97.44 89 GLN A N 1
ATOM 707 C CA . GLN A 1 89 ? -7.342 7.707 -5.837 1.00 97.44 89 GLN A CA 1
ATOM 708 C C . GLN A 1 89 ? -6.571 6.408 -5.636 1.00 97.44 89 GLN A C 1
ATOM 710 O O . GLN A 1 89 ? -5.911 6.196 -4.618 1.00 97.44 89 GLN A O 1
ATOM 715 N N . VAL A 1 90 ? -6.642 5.529 -6.623 1.00 96.00 90 VAL A N 1
ATOM 716 C CA . VAL A 1 90 ? -5.940 4.248 -6.643 1.00 96.00 90 VAL A CA 1
ATOM 717 C C . VAL A 1 90 ? -4.965 4.197 -7.808 1.00 96.00 90 VAL A C 1
ATOM 719 O O . VAL A 1 90 ? -5.145 4.866 -8.826 1.00 96.00 90 VAL A O 1
ATOM 722 N N . TYR A 1 91 ? -3.928 3.384 -7.654 1.00 94.06 91 TYR A N 1
ATOM 723 C CA . TYR A 1 91 ? -2.935 3.120 -8.686 1.00 94.06 91 TYR A CA 1
ATOM 724 C C . TYR A 1 91 ? -2.952 1.635 -9.014 1.00 94.06 91 TYR A C 1
ATOM 726 O O . TYR A 1 91 ? -2.871 0.802 -8.107 1.00 94.06 91 TYR A O 1
ATOM 734 N N . TYR A 1 92 ? -3.015 1.313 -10.303 1.00 91.31 92 TYR A N 1
ATOM 735 C CA . TYR A 1 92 ? -2.980 -0.060 -10.795 1.00 91.31 92 TYR A CA 1
ATOM 736 C C . TYR A 1 92 ? -1.645 -0.399 -11.458 1.00 91.31 92 TYR A C 1
ATOM 738 O O . TYR A 1 92 ? -0.952 0.476 -11.976 1.00 91.31 92 TYR A O 1
ATOM 746 N N . GLY A 1 93 ? -1.269 -1.671 -11.364 1.00 91.12 93 GLY A N 1
ATOM 747 C CA . GLY A 1 93 ? 0.031 -2.189 -11.753 1.00 91.12 93 GLY A CA 1
ATOM 748 C C . GLY A 1 93 ? 0.180 -2.492 -13.240 1.00 91.12 93 GLY A C 1
ATOM 749 O O . GLY A 1 93 ? -0.683 -2.212 -14.071 1.00 91.12 93 GLY A O 1
ATOM 750 N N . PHE A 1 94 ? 1.310 -3.117 -13.551 1.00 90.56 94 PHE A N 1
ATOM 751 C CA . PHE A 1 94 ? 1.618 -3.660 -14.867 1.00 90.56 94 PHE A CA 1
ATOM 752 C C . PHE A 1 94 ? 2.038 -5.120 -14.732 1.00 90.56 94 PHE A C 1
ATOM 754 O O . PHE A 1 94 ? 2.520 -5.540 -13.676 1.00 90.56 94 PHE A O 1
ATOM 761 N N . ASP A 1 95 ? 1.855 -5.888 -15.797 1.00 90.06 95 ASP A N 1
ATOM 762 C CA . ASP A 1 95 ? 2.371 -7.245 -15.884 1.00 90.06 95 ASP A CA 1
ATOM 763 C C . ASP A 1 95 ? 3.903 -7.211 -15.977 1.00 90.06 95 ASP A C 1
ATOM 765 O O . ASP A 1 95 ? 4.500 -6.351 -16.638 1.00 90.06 95 ASP A O 1
ATOM 769 N N . ASN A 1 96 ? 4.549 -8.159 -15.299 1.00 87.44 96 ASN A N 1
ATOM 770 C CA . ASN A 1 96 ? 5.981 -8.365 -15.463 1.00 87.44 96 ASN A CA 1
ATOM 771 C C . ASN A 1 96 ? 6.260 -8.998 -16.825 1.00 87.44 96 ASN A C 1
ATOM 773 O O . ASN A 1 96 ? 5.476 -9.831 -17.279 1.00 87.44 96 ASN A O 1
ATOM 777 N N . LEU A 1 97 ? 7.394 -8.648 -17.439 1.00 88.62 97 LEU A N 1
ATOM 778 C CA . LEU A 1 97 ? 7.847 -9.389 -18.613 1.00 88.62 97 LEU A CA 1
ATOM 779 C C . LEU A 1 97 ? 8.184 -10.823 -18.222 1.00 88.62 97 LEU A C 1
ATOM 781 O O . LEU A 1 97 ? 8.757 -11.094 -17.163 1.00 88.62 97 LEU A O 1
ATOM 785 N N . THR A 1 98 ? 7.855 -11.722 -19.131 1.00 91.81 98 THR A N 1
ATOM 786 C CA . THR A 1 98 ? 8.299 -13.109 -19.116 1.00 91.81 98 THR A CA 1
ATOM 787 C C . THR A 1 98 ? 9.775 -13.210 -19.501 1.00 91.81 98 THR A C 1
ATOM 789 O O . THR A 1 98 ? 10.345 -12.308 -20.119 1.00 91.81 98 THR A O 1
ATOM 792 N N . THR A 1 99 ? 10.407 -14.332 -19.155 1.00 92.44 99 THR A N 1
ATOM 793 C CA . THR A 1 99 ? 11.790 -14.620 -19.561 1.00 92.44 99 THR A CA 1
ATOM 794 C C . THR A 1 99 ? 11.948 -14.569 -21.082 1.00 92.44 99 THR A C 1
ATOM 796 O O . THR A 1 99 ? 12.876 -13.926 -21.562 1.00 92.44 99 THR A O 1
ATOM 799 N N . ASP A 1 100 ? 10.997 -15.131 -21.831 1.00 94.75 100 ASP A N 1
ATOM 800 C CA . ASP A 1 100 ? 11.009 -15.141 -23.299 1.00 94.75 100 ASP A CA 1
ATOM 801 C C . ASP A 1 100 ? 10.971 -13.721 -23.891 1.00 94.75 100 ASP A C 1
ATOM 803 O O . ASP A 1 100 ? 11.677 -13.418 -24.853 1.00 94.75 100 ASP A O 1
ATOM 807 N N . GLU A 1 101 ? 10.185 -12.813 -23.302 1.00 93.69 101 GLU A N 1
ATOM 808 C CA . GLU A 1 101 ? 10.142 -11.409 -23.731 1.00 93.69 101 GLU A CA 1
ATOM 809 C C . GLU A 1 101 ? 11.468 -10.689 -23.459 1.00 93.69 101 GLU A C 1
ATOM 811 O O . GLU A 1 101 ? 11.919 -9.892 -24.284 1.00 93.69 101 GLU A O 1
ATOM 816 N N . ILE A 1 102 ? 12.125 -10.987 -22.334 1.00 93.00 102 ILE A N 1
ATOM 817 C CA . ILE A 1 102 ? 13.447 -10.435 -22.005 1.00 93.00 102 ILE A CA 1
ATOM 818 C C . ILE A 1 102 ? 14.509 -10.974 -22.977 1.00 93.00 102 ILE A C 1
ATOM 820 O O . ILE A 1 102 ? 15.329 -10.205 -23.486 1.00 93.00 102 ILE A O 1
ATOM 824 N N . GLU A 1 103 ? 14.482 -12.271 -23.288 1.00 94.06 103 GLU A N 1
ATOM 825 C CA . GLU A 1 103 ? 15.386 -12.891 -24.263 1.00 94.06 103 GLU A CA 1
ATOM 826 C C . GLU A 1 103 ? 15.184 -12.322 -25.672 1.00 94.06 103 GLU A C 1
ATOM 828 O O . GLU A 1 103 ? 16.162 -12.040 -26.372 1.00 94.06 103 GLU A O 1
ATOM 833 N N . ALA A 1 104 ? 13.935 -12.061 -26.067 1.00 94.88 104 ALA A N 1
ATOM 834 C CA . ALA A 1 104 ? 13.616 -11.410 -27.333 1.00 94.88 104 ALA A CA 1
ATOM 835 C C . ALA A 1 104 ? 14.206 -9.991 -27.416 1.00 94.88 104 ALA A C 1
ATOM 837 O O . ALA A 1 104 ? 14.758 -9.618 -28.455 1.00 94.88 104 ALA A O 1
ATOM 838 N N . MET A 1 105 ? 14.162 -9.217 -26.324 1.00 95.38 105 MET A N 1
ATOM 839 C CA . MET A 1 105 ? 14.822 -7.905 -26.259 1.00 95.38 105 MET A CA 1
ATOM 840 C C . MET A 1 105 ? 16.348 -8.025 -26.413 1.00 95.38 105 MET A C 1
ATOM 842 O O . MET A 1 105 ? 16.964 -7.222 -27.118 1.00 95.38 105 MET A O 1
ATOM 846 N N . ALA A 1 106 ? 16.964 -9.041 -25.803 1.00 93.56 106 ALA A N 1
ATOM 847 C CA . ALA A 1 106 ? 18.402 -9.286 -25.918 1.00 93.56 106 ALA A CA 1
ATOM 848 C C . ALA A 1 106 ? 18.818 -9.736 -27.332 1.00 93.56 106 ALA A C 1
ATOM 850 O O . ALA A 1 106 ? 19.857 -9.315 -27.846 1.00 93.56 106 ALA A O 1
ATOM 851 N N . GLU A 1 107 ? 18.024 -10.583 -27.990 1.00 94.25 107 GLU A N 1
ATOM 852 C CA . GLU A 1 107 ? 18.247 -10.987 -29.385 1.00 94.25 107 GLU A CA 1
ATOM 853 C C . GLU A 1 107 ? 18.079 -9.805 -30.348 1.00 94.25 107 GLU A C 1
ATOM 855 O O . GLU A 1 107 ? 18.886 -9.615 -31.255 1.00 94.25 107 GLU A O 1
ATOM 860 N N . GLU A 1 108 ? 17.080 -8.950 -30.128 1.00 94.50 108 GLU A N 1
ATOM 861 C CA . GLU A 1 108 ? 16.894 -7.732 -30.915 1.00 94.50 108 GLU A CA 1
ATOM 862 C C . GLU A 1 108 ? 18.078 -6.780 -30.793 1.00 94.50 108 GLU A C 1
ATOM 864 O O . GLU A 1 108 ? 18.551 -6.269 -31.811 1.00 94.50 108 GLU A O 1
ATOM 869 N N . SER A 1 109 ? 18.593 -6.585 -29.578 1.00 94.44 109 SER A N 1
ATOM 870 C CA . SER A 1 109 ? 19.806 -5.801 -29.348 1.00 94.44 109 SER A CA 1
ATOM 871 C C . SER A 1 109 ? 20.987 -6.358 -30.152 1.00 94.44 109 SER A C 1
ATOM 873 O O . SER A 1 109 ? 21.625 -5.616 -30.902 1.00 94.44 109 SER A O 1
ATOM 875 N N . ARG A 1 110 ? 21.211 -7.681 -30.102 1.00 93.81 110 ARG A N 1
ATOM 876 C CA . ARG A 1 110 ? 22.270 -8.361 -30.869 1.00 93.81 110 ARG A CA 1
ATOM 877 C C . ARG A 1 110 ? 22.086 -8.222 -32.382 1.00 93.81 110 ARG A C 1
ATOM 879 O O . ARG A 1 110 ? 23.047 -7.935 -33.090 1.00 93.81 110 ARG A O 1
ATOM 886 N N . ARG A 1 111 ? 20.860 -8.382 -32.883 1.00 96.19 111 ARG A N 1
ATOM 887 C CA . ARG A 1 111 ? 20.535 -8.323 -34.318 1.00 96.19 111 ARG A CA 1
ATOM 888 C C . ARG A 1 111 ? 20.628 -6.911 -34.896 1.00 96.19 111 ARG A C 1
ATOM 890 O O . ARG A 1 11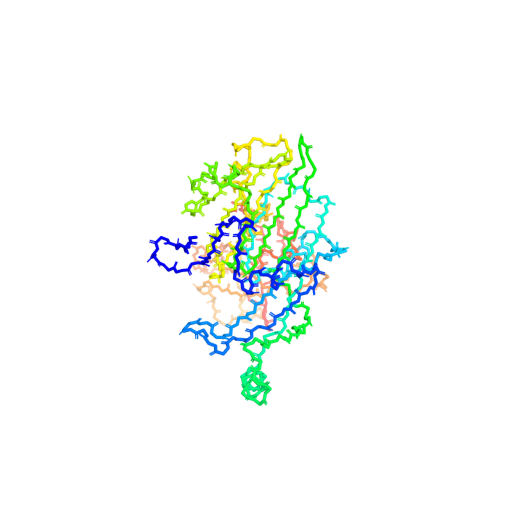1 ? 20.996 -6.747 -36.055 1.00 96.19 111 ARG A O 1
ATOM 897 N N . THR A 1 112 ? 20.229 -5.900 -34.129 1.00 93.31 112 THR A N 1
ATOM 898 C CA . THR A 1 112 ? 20.145 -4.504 -34.597 1.00 93.31 112 THR A CA 1
ATOM 899 C C . THR A 1 112 ? 21.383 -3.678 -34.256 1.00 93.31 112 THR A C 1
ATOM 901 O O . THR A 1 112 ? 21.558 -2.595 -34.810 1.00 93.31 112 THR A O 1
ATOM 904 N N . GLY A 1 113 ? 22.226 -4.160 -33.338 1.00 90.75 113 GLY A N 1
ATOM 905 C CA . GLY A 1 113 ? 23.336 -3.399 -32.767 1.00 90.75 113 GLY A CA 1
ATOM 906 C C . GLY A 1 113 ? 22.894 -2.289 -31.806 1.00 90.75 113 GLY A C 1
ATOM 907 O O . GLY A 1 113 ? 23.731 -1.513 -31.344 1.00 90.75 113 GLY A O 1
ATOM 908 N N . GLN A 1 114 ? 21.595 -2.178 -31.497 1.00 90.56 114 GLN A N 1
ATOM 909 C CA . GLN A 1 114 ? 21.097 -1.206 -30.528 1.00 90.56 114 GLN A CA 1
ATOM 910 C C . GLN A 1 114 ? 21.474 -1.634 -29.113 1.00 90.56 114 GLN A C 1
ATOM 912 O O . GLN A 1 114 ? 21.107 -2.713 -28.658 1.00 90.56 114 GLN A O 1
ATOM 917 N N . LYS A 1 115 ? 22.166 -0.754 -28.387 1.00 89.81 115 LYS A N 1
ATOM 918 C CA . LYS A 1 115 ? 22.605 -1.014 -27.008 1.00 89.81 115 LYS A CA 1
ATOM 919 C C . LYS A 1 115 ? 21.472 -0.980 -25.984 1.00 89.81 115 LYS A C 1
ATOM 921 O O . LYS A 1 115 ? 21.626 -1.536 -24.901 1.00 89.81 115 LYS A O 1
ATOM 926 N N . VAL A 1 116 ? 20.367 -0.311 -26.316 1.00 90.88 116 VAL A N 1
ATOM 927 C CA . VAL A 1 116 ? 19.199 -0.153 -25.447 1.00 90.88 116 VAL A CA 1
ATOM 928 C C . VAL A 1 116 ? 17.946 -0.534 -26.217 1.00 90.88 116 VAL A C 1
ATOM 930 O O . VAL A 1 116 ? 17.706 -0.003 -27.300 1.00 90.88 116 VAL A O 1
ATOM 933 N N . VAL A 1 117 ? 17.145 -1.428 -25.642 1.00 93.38 117 VAL A N 1
ATOM 934 C CA . VAL A 1 117 ? 15.845 -1.844 -26.181 1.00 93.38 117 VAL A CA 1
ATOM 935 C C . VAL A 1 117 ? 14.775 -1.516 -25.149 1.00 93.38 117 VAL A C 1
ATOM 937 O O . VAL A 1 117 ? 14.935 -1.822 -23.967 1.00 93.38 117 VAL A O 1
ATOM 940 N N . VAL A 1 118 ? 13.689 -0.879 -25.589 1.00 93.44 118 VAL A N 1
ATOM 941 C CA . VAL A 1 118 ? 12.587 -0.445 -24.720 1.00 93.44 118 VAL A CA 1
ATOM 942 C C . VAL A 1 118 ? 11.274 -1.067 -25.191 1.00 93.44 118 VAL A C 1
ATOM 944 O O . VAL A 1 118 ? 10.990 -1.130 -26.393 1.00 93.44 118 VAL A O 1
ATOM 947 N N . ARG A 1 119 ? 10.468 -1.537 -24.237 1.00 94.06 119 ARG A N 1
ATOM 948 C CA . ARG A 1 119 ? 9.137 -2.111 -24.469 1.00 94.06 119 ARG A CA 1
ATOM 949 C C . ARG A 1 119 ? 8.129 -1.540 -23.486 1.00 94.06 119 ARG A C 1
ATOM 951 O O . ARG A 1 119 ? 8.470 -1.274 -22.336 1.00 94.06 119 ARG A O 1
ATOM 958 N N . ASP A 1 120 ? 6.895 -1.369 -23.940 1.00 94.19 120 ASP A N 1
ATOM 959 C CA . ASP A 1 120 ? 5.791 -0.976 -23.071 1.00 94.19 120 ASP A CA 1
ATOM 960 C C . ASP A 1 120 ? 5.376 -2.153 -22.187 1.00 94.19 120 ASP A C 1
ATOM 962 O O . ASP A 1 120 ? 5.238 -3.279 -22.663 1.00 94.19 120 ASP A O 1
ATOM 966 N N . LEU A 1 121 ? 5.176 -1.888 -20.897 1.00 92.12 121 LEU A N 1
ATOM 967 C CA . LEU A 1 121 ? 4.565 -2.853 -19.991 1.00 92.12 121 LEU A CA 1
ATOM 968 C C . LEU A 1 121 ? 3.053 -2.843 -20.187 1.00 92.12 121 LEU A C 1
ATOM 970 O O . LEU A 1 121 ? 2.443 -1.789 -20.373 1.00 92.12 121 LEU A O 1
ATOM 974 N N . LYS A 1 122 ? 2.438 -4.018 -20.084 1.00 93.94 122 LYS A N 1
ATOM 975 C CA . LYS A 1 122 ? 0.989 -4.159 -20.185 1.00 93.94 122 LYS A CA 1
ATOM 976 C C . LYS A 1 122 ? 0.327 -3.758 -18.859 1.00 93.94 122 LYS A C 1
ATOM 978 O O . LYS A 1 122 ? 0.651 -4.367 -17.841 1.00 93.94 122 LYS A O 1
ATOM 983 N N . PRO A 1 123 ? -0.586 -2.770 -18.831 1.00 91.12 123 PRO A N 1
ATOM 984 C CA . PRO A 1 123 ? -1.332 -2.438 -17.620 1.00 91.12 123 PRO A CA 1
ATOM 985 C C . PRO A 1 123 ? -2.194 -3.616 -17.155 1.00 91.12 123 PRO A C 1
ATOM 987 O O . PRO A 1 123 ? -2.743 -4.352 -17.978 1.00 91.12 123 PRO A O 1
ATOM 990 N N . ASN A 1 124 ? -2.362 -3.758 -15.843 1.00 88.94 124 ASN A N 1
ATOM 991 C CA . ASN A 1 124 ? -3.287 -4.712 -15.239 1.00 88.94 124 ASN A CA 1
ATOM 992 C C . ASN A 1 124 ? -4.126 -4.042 -14.144 1.00 88.94 124 ASN A C 1
ATOM 994 O O . ASN A 1 124 ? -3.946 -2.869 -13.846 1.00 88.94 124 ASN A O 1
ATOM 998 N N . ASN A 1 125 ? -5.056 -4.790 -13.547 1.00 88.25 125 ASN A N 1
ATOM 999 C CA . ASN A 1 125 ? -5.970 -4.274 -12.518 1.00 88.25 125 ASN A CA 1
ATOM 1000 C C . ASN A 1 125 ? -5.497 -4.590 -11.091 1.00 88.25 125 ASN A C 1
ATOM 1002 O O . ASN A 1 125 ? -6.282 -4.533 -10.144 1.00 88.25 125 ASN A O 1
ATOM 1006 N N . THR A 1 126 ? -4.225 -4.952 -10.916 1.00 89.38 126 THR A N 1
ATOM 1007 C CA . THR A 1 126 ? -3.669 -5.201 -9.586 1.00 89.38 126 THR A CA 1
ATOM 1008 C C . THR A 1 126 ? -3.464 -3.863 -8.903 1.00 89.38 126 THR A C 1
ATOM 1010 O O . THR A 1 126 ? -2.704 -3.037 -9.398 1.00 89.38 126 THR A O 1
ATOM 1013 N N . LEU A 1 127 ? -4.121 -3.628 -7.770 1.00 89.75 127 LEU A N 1
ATOM 1014 C CA . LEU A 1 127 ? -3.868 -2.438 -6.961 1.00 89.75 127 LEU A CA 1
ATOM 1015 C C . LEU A 1 127 ? -2.392 -2.437 -6.529 1.00 89.75 127 LEU A C 1
ATOM 1017 O O . LEU A 1 127 ? -1.907 -3.452 -6.040 1.00 89.75 127 LEU A O 1
ATOM 1021 N N . VAL A 1 128 ? -1.668 -1.332 -6.718 1.00 89.88 128 VAL A N 1
ATOM 1022 C CA . VAL A 1 128 ? -0.238 -1.182 -6.349 1.00 89.88 128 VAL A CA 1
ATOM 1023 C C . VAL A 1 128 ? 0.039 0.034 -5.466 1.00 89.88 128 VAL A C 1
ATOM 1025 O O . VAL A 1 128 ? 1.061 0.070 -4.777 1.00 89.88 128 VAL A O 1
ATOM 1028 N N . GLY A 1 129 ? -0.913 0.959 -5.379 1.00 93.44 129 GLY A N 1
ATOM 1029 C CA . GLY A 1 129 ? -0.888 2.020 -4.390 1.00 93.44 129 GLY A CA 1
ATOM 1030 C C . GLY A 1 129 ? -2.219 2.737 -4.258 1.00 93.44 129 GLY A C 1
ATOM 1031 O O . GLY A 1 129 ? -3.149 2.509 -5.031 1.00 93.44 129 GLY A O 1
ATOM 1032 N N . VAL A 1 130 ? -2.277 3.639 -3.288 1.00 95.44 130 VAL A N 1
ATOM 1033 C CA . VAL A 1 130 ? -3.416 4.519 -3.030 1.00 95.44 130 VAL A CA 1
ATOM 1034 C C . VAL A 1 130 ? -2.934 5.917 -2.684 1.00 95.44 130 VAL A C 1
ATOM 1036 O O . VAL A 1 130 ? -1.851 6.092 -2.123 1.00 95.44 130 VAL A O 1
ATOM 1039 N N . ARG A 1 131 ? -3.763 6.904 -3.005 1.00 96.19 131 ARG A N 1
ATOM 1040 C CA . ARG A 1 131 ? -3.612 8.303 -2.635 1.00 96.19 131 ARG A CA 1
ATOM 1041 C C . ARG A 1 131 ? -4.891 8.775 -1.966 1.00 96.19 131 ARG A C 1
ATOM 1043 O O . ARG A 1 131 ? -5.977 8.620 -2.512 1.00 96.19 131 ARG A O 1
ATOM 1050 N N . LEU A 1 132 ? -4.743 9.360 -0.789 1.00 94.88 132 LEU A N 1
ATOM 1051 C CA . LEU A 1 132 ? -5.838 9.872 0.022 1.00 94.88 132 LEU A CA 1
ATOM 1052 C C . LEU A 1 132 ? -5.562 11.333 0.313 1.00 94.88 132 LEU A C 1
ATOM 1054 O O . LEU A 1 132 ? -4.482 11.660 0.801 1.00 94.88 132 LEU A O 1
ATOM 1058 N N . THR A 1 133 ? -6.523 12.199 0.033 1.00 93.19 133 THR A N 1
ATOM 1059 C CA . THR A 1 133 ? -6.447 13.606 0.423 1.00 93.19 133 THR A CA 1
ATOM 1060 C C . THR A 1 133 ? -7.419 13.852 1.563 1.00 93.19 133 THR A C 1
ATOM 1062 O O . THR A 1 133 ? -8.593 13.508 1.470 1.00 93.19 133 THR A O 1
ATOM 1065 N N . TYR A 1 134 ? -6.921 14.448 2.639 1.00 88.69 134 TYR A N 1
ATOM 1066 C CA . TYR A 1 134 ? -7.678 14.841 3.819 1.00 88.69 134 TYR A CA 1
ATOM 1067 C C . TYR A 1 134 ? -7.735 16.367 3.870 1.00 88.69 134 TYR A C 1
ATOM 1069 O O . TYR A 1 134 ? -6.702 17.032 3.729 1.00 88.69 134 TYR A O 1
ATOM 1077 N N . LYS A 1 135 ? -8.932 16.923 4.074 1.00 78.81 135 LYS A N 1
ATOM 1078 C CA . LYS A 1 135 ? -9.137 18.363 4.268 1.00 78.81 135 LYS A CA 1
ATOM 1079 C C . LYS A 1 135 ? -9.363 18.651 5.754 1.00 78.81 135 LYS A C 1
ATOM 1081 O O . LYS A 1 135 ? -10.277 18.097 6.354 1.00 78.81 135 LYS A O 1
ATOM 1086 N N . GLY A 1 136 ? -8.527 19.510 6.334 1.00 70.50 136 GLY A N 1
ATOM 1087 C CA . GLY A 1 136 ? -8.627 20.004 7.713 1.00 70.50 136 GLY A CA 1
ATOM 1088 C C . GLY A 1 136 ? -8.085 21.434 7.816 1.00 70.50 136 GLY A C 1
ATOM 1089 O O . GLY A 1 136 ? -8.254 22.213 6.882 1.00 70.50 136 GLY A O 1
ATOM 1090 N N . GLU A 1 137 ? -7.382 21.776 8.904 1.00 61.22 137 GLU A N 1
ATOM 1091 C CA . GLU A 1 137 ? -6.664 23.068 9.039 1.00 61.22 137 GLU A CA 1
ATOM 1092 C C . GLU A 1 137 ? -5.510 23.245 8.024 1.00 61.22 137 GLU A C 1
ATOM 1094 O O . GLU A 1 137 ? -4.958 24.333 7.889 1.00 61.22 137 GLU A O 1
ATOM 1099 N N . GLY A 1 138 ? -5.187 22.190 7.269 1.00 71.75 138 GLY A N 1
ATOM 1100 C CA . GLY A 1 138 ? -4.341 22.192 6.078 1.00 71.75 138 GLY A CA 1
ATOM 1101 C C . GLY A 1 138 ? -4.699 21.011 5.169 1.00 71.75 138 GLY A C 1
ATOM 1102 O O . GLY A 1 138 ? -5.426 20.097 5.579 1.00 71.75 138 GLY A O 1
ATOM 1103 N N . THR A 1 139 ? -4.208 21.021 3.927 1.00 85.69 139 THR A N 1
ATOM 1104 C CA . THR A 1 139 ? -4.368 19.884 3.007 1.00 85.69 139 THR A CA 1
ATOM 1105 C C . THR A 1 139 ? -3.273 18.865 3.288 1.00 85.69 139 THR A C 1
ATOM 1107 O O . THR A 1 139 ? -2.086 19.159 3.131 1.00 85.69 139 THR A O 1
ATOM 1110 N N . CYS A 1 140 ? -3.668 17.647 3.659 1.00 90.88 140 CYS A N 1
ATOM 1111 C CA . CYS A 1 140 ? -2.747 16.530 3.830 1.00 90.88 140 CYS A CA 1
ATOM 1112 C C . CYS A 1 140 ? -3.031 15.466 2.771 1.00 90.88 140 CYS A C 1
ATOM 1114 O O . CYS A 1 140 ? -4.164 15.012 2.620 1.00 90.88 140 CYS A O 1
ATOM 1116 N N . THR A 1 141 ? -2.005 15.051 2.036 1.00 93.88 141 THR A N 1
ATOM 1117 C CA . THR A 1 141 ? -2.082 13.916 1.116 1.00 93.88 141 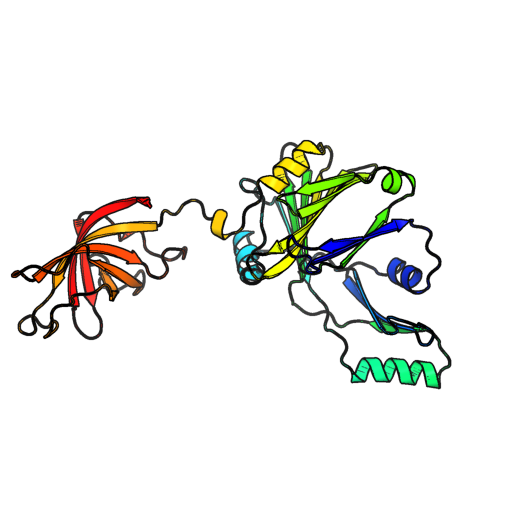THR A CA 1
ATOM 1118 C C . THR A 1 141 ? -1.251 12.764 1.660 1.00 93.88 141 THR A C 1
ATOM 1120 O O . THR A 1 141 ? -0.081 12.941 1.981 1.00 93.88 141 THR A O 1
ATOM 1123 N N . LEU A 1 142 ? -1.847 11.578 1.727 1.00 95.12 142 LEU A N 1
ATOM 1124 C CA . LEU A 1 142 ? -1.183 10.327 2.062 1.00 95.12 142 LEU A CA 1
ATOM 1125 C C . LEU A 1 142 ? -1.091 9.449 0.818 1.00 95.12 142 LEU A C 1
ATOM 1127 O O . LEU A 1 142 ? -2.114 9.101 0.231 1.00 95.12 142 LEU A O 1
ATOM 1131 N N . HIS A 1 143 ? 0.117 9.037 0.460 1.00 95.25 143 HIS A N 1
ATOM 1132 C CA . HIS A 1 143 ? 0.356 7.945 -0.470 1.00 95.25 143 HIS A CA 1
ATOM 1133 C C . HIS A 1 143 ? 0.762 6.683 0.282 1.00 95.25 143 HIS A C 1
ATOM 1135 O O . HIS A 1 143 ? 1.577 6.735 1.204 1.00 95.25 143 HIS A O 1
ATOM 1141 N N . ILE A 1 144 ? 0.236 5.541 -0.154 1.00 94.75 144 ILE A N 1
ATOM 1142 C CA . ILE A 1 144 ? 0.655 4.222 0.323 1.00 94.75 144 ILE A CA 1
ATOM 1143 C C . ILE A 1 144 ? 0.908 3.349 -0.898 1.00 94.75 144 ILE A C 1
ATOM 1145 O O . ILE A 1 144 ? -0.002 3.133 -1.695 1.00 94.75 144 ILE A O 1
ATOM 1149 N N . PHE A 1 145 ? 2.121 2.829 -1.044 1.00 92.12 145 PHE A N 1
ATOM 1150 C CA . PHE A 1 145 ? 2.499 1.966 -2.158 1.00 92.12 145 PHE A CA 1
ATOM 1151 C C . PHE A 1 145 ? 3.009 0.618 -1.661 1.00 92.12 145 PHE A C 1
ATOM 1153 O O . PHE A 1 145 ? 3.824 0.532 -0.742 1.00 92.12 145 PHE A O 1
ATOM 1160 N N . GLY A 1 146 ? 2.564 -0.447 -2.329 1.00 86.50 146 GLY A N 1
ATOM 1161 C CA . GLY A 1 146 ? 3.096 -1.795 -2.139 1.00 86.50 146 GLY A CA 1
ATOM 1162 C C . GLY A 1 146 ? 4.443 -2.021 -2.832 1.00 86.50 146 GLY A C 1
ATOM 1163 O O . GLY A 1 146 ? 5.030 -3.090 -2.686 1.00 86.50 146 GLY A O 1
ATOM 1164 N N . THR A 1 147 ? 4.915 -1.044 -3.609 1.00 75.88 147 THR A N 1
ATOM 1165 C CA . THR A 1 147 ? 6.242 -1.028 -4.224 1.00 75.88 147 THR A CA 1
ATOM 1166 C C . THR A 1 147 ? 7.197 -0.224 -3.355 1.00 75.88 147 THR A C 1
ATOM 1168 O O . THR A 1 147 ? 6.993 0.969 -3.146 1.00 75.88 147 THR A O 1
ATOM 1171 N N . THR A 1 148 ? 8.270 -0.854 -2.890 1.00 74.44 148 THR A N 1
ATOM 1172 C CA . THR A 1 148 ? 9.200 -0.251 -1.923 1.00 74.44 148 THR A CA 1
ATOM 1173 C C . THR A 1 148 ? 10.492 0.262 -2.554 1.00 74.44 148 THR A C 1
ATOM 1175 O O . THR A 1 148 ? 11.486 0.476 -1.869 1.00 74.44 148 THR A O 1
ATOM 1178 N N . LYS A 1 149 ? 10.508 0.456 -3.876 1.00 79.50 149 LYS A N 1
ATOM 1179 C CA . LYS A 1 149 ? 11.612 1.098 -4.597 1.00 79.50 149 LYS A CA 1
ATOM 1180 C C . LYS A 1 149 ? 11.106 2.412 -5.167 1.00 79.50 149 LYS A C 1
ATOM 1182 O O . LYS A 1 149 ? 10.344 2.402 -6.129 1.00 79.50 149 LYS A O 1
ATOM 1187 N N . SER A 1 150 ? 11.542 3.519 -4.582 1.00 74.56 150 SER A N 1
ATOM 1188 C CA . SER A 1 150 ? 11.157 4.860 -5.010 1.00 74.56 150 SER A CA 1
ATOM 1189 C C . SER A 1 150 ? 12.379 5.697 -5.346 1.00 74.56 150 SER A C 1
ATOM 1191 O O . SER A 1 150 ? 13.429 5.597 -4.702 1.00 74.56 150 SER A O 1
ATOM 1193 N N . ARG A 1 151 ? 12.230 6.524 -6.379 1.00 76.00 151 ARG A N 1
ATOM 1194 C CA . ARG A 1 151 ? 13.197 7.553 -6.744 1.00 76.00 151 ARG A CA 1
ATOM 1195 C C . ARG A 1 151 ? 12.522 8.905 -6.608 1.00 76.00 151 ARG A C 1
ATOM 1197 O O . ARG A 1 151 ? 11.483 9.138 -7.217 1.00 76.00 151 ARG A O 1
ATOM 1204 N N . ILE A 1 152 ? 13.126 9.773 -5.813 1.00 79.62 152 ILE A N 1
ATOM 1205 C CA . ILE A 1 152 ? 12.671 11.135 -5.574 1.00 79.62 152 ILE A CA 1
ATOM 1206 C C . ILE A 1 152 ? 13.707 12.055 -6.199 1.00 79.62 152 ILE A C 1
ATOM 1208 O O . ILE A 1 152 ? 14.879 12.036 -5.819 1.00 79.62 152 ILE A O 1
ATOM 1212 N N . GLN A 1 153 ? 13.272 12.829 -7.184 1.00 78.31 153 GLN A N 1
ATOM 1213 C CA . GLN A 1 153 ? 14.104 13.856 -7.793 1.00 78.31 153 GLN A CA 1
ATOM 1214 C C . GLN A 1 153 ? 13.945 15.144 -6.995 1.00 78.31 153 GLN A C 1
ATOM 1216 O O . GLN A 1 153 ? 12.822 15.604 -6.793 1.00 78.31 153 GLN A O 1
ATOM 1221 N N . LEU A 1 154 ? 15.068 15.686 -6.538 1.00 80.62 154 LEU A N 1
ATOM 1222 C CA . LEU A 1 154 ? 15.151 16.912 -5.754 1.00 80.62 154 LEU A CA 1
ATOM 1223 C C . LEU A 1 154 ? 16.164 17.850 -6.415 1.00 80.62 154 LEU A C 1
ATOM 1225 O O . LEU A 1 154 ? 17.130 17.404 -7.036 1.00 80.62 154 LEU A O 1
ATOM 1229 N N . SER A 1 155 ? 15.955 19.155 -6.281 1.00 81.81 155 SER A N 1
ATOM 1230 C CA . SER A 1 155 ? 17.002 20.142 -6.544 1.00 81.81 155 SER A CA 1
ATOM 1231 C C . SER A 1 155 ? 18.140 19.998 -5.528 1.00 81.81 155 SER A C 1
ATOM 1233 O O . SER A 1 155 ? 17.940 19.487 -4.427 1.00 81.81 155 SER A O 1
ATOM 1235 N N . GLU A 1 156 ? 19.332 20.503 -5.856 1.00 82.94 156 GLU A N 1
ATOM 1236 C CA . GLU A 1 156 ? 20.479 20.497 -4.930 1.00 82.94 156 GLU A CA 1
ATOM 1237 C C . GLU A 1 156 ? 20.151 21.160 -3.582 1.00 82.94 156 GLU A C 1
ATOM 1239 O O . GLU A 1 156 ? 20.559 20.688 -2.520 1.00 82.94 156 GLU A O 1
ATOM 1244 N N . HIS A 1 157 ? 19.358 22.235 -3.609 1.00 83.12 157 HIS A N 1
ATOM 1245 C CA . HIS A 1 157 ? 18.932 22.923 -2.396 1.00 83.12 157 HIS A CA 1
ATOM 1246 C C . HIS A 1 157 ? 18.050 22.032 -1.512 1.00 83.12 157 HIS A C 1
ATOM 1248 O O . HIS A 1 157 ? 18.334 21.886 -0.324 1.00 83.12 157 HIS A O 1
ATOM 1254 N N . GLU A 1 158 ? 17.028 21.396 -2.086 1.00 85.12 158 GLU A N 1
ATOM 1255 C CA . GLU A 1 158 ? 16.135 20.478 -1.364 1.00 85.12 158 GLU A CA 1
ATOM 1256 C C . GLU A 1 158 ? 16.899 19.252 -0.852 1.00 85.12 158 GLU A C 1
ATOM 1258 O O . GLU A 1 158 ? 16.713 18.838 0.290 1.00 85.12 158 GLU A O 1
ATOM 1263 N N . LEU A 1 159 ? 17.815 18.710 -1.664 1.00 84.81 159 LEU A N 1
ATOM 1264 C CA . LEU A 1 159 ? 18.648 17.568 -1.293 1.00 84.81 159 LEU A CA 1
ATOM 1265 C C . LEU A 1 159 ? 19.526 17.884 -0.076 1.00 84.81 159 LEU A C 1
ATOM 1267 O O . LEU A 1 159 ? 19.654 17.052 0.820 1.00 84.81 159 LEU A O 1
ATOM 1271 N N . SER A 1 160 ? 20.079 19.100 0.001 1.00 83.38 160 SER A N 1
ATOM 1272 C CA . SER A 1 160 ? 20.895 19.530 1.144 1.00 83.38 160 SER A CA 1
ATOM 1273 C C . SER A 1 160 ? 20.113 19.678 2.457 1.00 83.38 160 SER A C 1
ATOM 1275 O O . SER A 1 160 ? 20.720 19.769 3.524 1.00 83.38 160 SER A O 1
ATOM 1277 N N . GLN A 1 161 ? 18.779 19.706 2.389 1.00 87.00 161 GLN A N 1
ATOM 1278 C CA . GLN A 1 161 ? 17.887 19.897 3.537 1.00 87.00 161 GLN A CA 1
ATOM 1279 C C . GLN A 1 161 ? 17.194 18.613 3.997 1.00 87.00 161 GLN A C 1
ATOM 1281 O O . GLN A 1 161 ? 16.411 18.654 4.948 1.00 87.00 161 GLN A O 1
ATOM 1286 N N . VAL A 1 162 ? 17.473 17.479 3.350 1.00 89.88 162 VAL A N 1
ATOM 1287 C CA . VAL A 1 162 ? 16.904 16.188 3.738 1.00 89.88 162 VAL A CA 1
ATOM 1288 C C . VAL A 1 162 ? 17.335 15.842 5.162 1.00 89.88 162 VAL A C 1
ATOM 1290 O O . VAL A 1 162 ? 18.526 15.768 5.473 1.00 89.88 162 VAL A O 1
ATOM 1293 N N . LYS A 1 163 ? 16.354 15.586 6.026 1.00 91.62 163 LYS A N 1
ATOM 1294 C CA . LYS A 1 163 ? 16.557 15.111 7.394 1.00 91.62 163 LYS A CA 1
ATOM 1295 C C . LYS A 1 163 ? 16.209 13.634 7.486 1.00 91.62 163 LYS A C 1
ATOM 1297 O O . LYS A 1 163 ? 15.124 13.223 7.079 1.00 91.62 163 LYS A O 1
ATOM 1302 N N . ASN A 1 164 ? 17.100 12.863 8.096 1.00 91.12 164 ASN A N 1
ATOM 1303 C CA . ASN A 1 164 ? 16.808 11.491 8.493 1.00 91.12 164 ASN A CA 1
ATOM 1304 C C . ASN A 1 164 ? 16.205 11.504 9.897 1.00 91.12 164 ASN A C 1
ATOM 1306 O O . ASN A 1 164 ? 16.755 12.130 10.804 1.00 91.12 164 ASN A O 1
ATOM 1310 N N . LEU A 1 165 ? 15.091 10.806 10.076 1.00 91.75 165 LEU A N 1
ATOM 1311 C CA . LEU A 1 165 ? 14.410 10.661 11.358 1.00 91.75 165 LEU A CA 1
ATOM 1312 C C . LEU A 1 165 ? 13.794 9.264 11.484 1.00 91.75 165 LEU A C 1
ATOM 1314 O O . LEU A 1 165 ? 13.914 8.435 10.582 1.00 91.75 165 LEU A O 1
ATOM 1318 N N . LEU A 1 166 ? 13.166 8.985 12.624 1.00 89.31 166 LEU A N 1
ATOM 1319 C CA . LEU A 1 166 ? 12.452 7.733 12.857 1.00 89.31 166 LEU A CA 1
ATOM 1320 C C . LEU A 1 166 ? 10.955 8.001 12.975 1.00 89.31 166 LEU A C 1
ATOM 1322 O O . LEU A 1 166 ? 10.553 8.906 13.701 1.00 89.31 166 LEU A O 1
ATOM 1326 N N . VAL A 1 167 ? 10.155 7.186 12.290 1.00 88.19 167 VAL A N 1
ATOM 1327 C CA . VAL A 1 167 ? 8.694 7.136 12.431 1.00 88.19 167 VAL A CA 1
ATOM 1328 C C . VAL A 1 167 ? 8.319 5.720 12.823 1.00 88.19 167 VAL A C 1
ATOM 1330 O O . VAL A 1 167 ? 8.606 4.785 12.075 1.00 88.19 167 VAL A O 1
ATOM 1333 N N . ARG A 1 168 ? 7.701 5.533 13.993 1.00 85.19 168 ARG A N 1
ATOM 1334 C CA . ARG A 1 168 ? 7.294 4.213 14.512 1.00 85.19 168 ARG A CA 1
ATOM 1335 C C . ARG A 1 168 ? 8.432 3.177 14.497 1.00 85.19 168 ARG A C 1
ATOM 1337 O O . ARG A 1 168 ? 8.218 1.992 14.252 1.00 85.19 168 ARG A O 1
ATOM 1344 N N . GLY A 1 169 ? 9.665 3.634 14.721 1.00 82.50 169 GLY A N 1
ATOM 1345 C CA . GLY A 1 169 ? 10.872 2.801 14.692 1.00 82.50 169 GLY A CA 1
ATOM 1346 C C . GLY A 1 169 ? 11.397 2.436 13.296 1.00 82.50 169 GLY A C 1
ATOM 1347 O O . GLY A 1 169 ? 12.380 1.701 13.216 1.00 82.50 169 GLY A O 1
ATOM 1348 N N . ALA A 1 170 ? 10.788 2.940 12.220 1.00 86.50 170 ALA A N 1
ATOM 1349 C CA . ALA A 1 170 ? 11.282 2.823 10.851 1.00 86.50 170 ALA A CA 1
ATOM 1350 C C . ALA A 1 170 ? 12.067 4.075 10.432 1.00 86.50 170 ALA A C 1
ATOM 1352 O O . ALA A 1 170 ? 11.729 5.192 10.828 1.00 86.50 170 ALA A O 1
ATOM 1353 N N . GLU A 1 171 ? 13.101 3.886 9.612 1.00 88.69 171 GLU A N 1
ATOM 1354 C CA . GLU A 1 171 ? 13.850 4.989 9.009 1.00 88.69 171 GLU A CA 1
ATOM 1355 C C . GLU A 1 171 ? 12.955 5.786 8.054 1.00 88.69 171 GLU A C 1
ATOM 1357 O O . GLU A 1 171 ? 12.303 5.231 7.162 1.00 88.69 171 GLU A O 1
ATOM 1362 N N . ALA A 1 172 ? 12.934 7.098 8.260 1.00 91.50 172 ALA A N 1
ATOM 1363 C CA . ALA A 1 172 ? 12.114 8.042 7.532 1.00 91.50 172 ALA A CA 1
ATOM 1364 C C . ALA A 1 172 ? 12.949 9.235 7.069 1.00 91.50 172 ALA A C 1
ATOM 1366 O O . ALA A 1 172 ? 13.930 9.629 7.703 1.00 91.50 172 ALA A O 1
ATOM 1367 N N . PHE A 1 173 ? 12.514 9.838 5.971 1.00 92.62 173 PHE A N 1
ATOM 1368 C CA . PHE A 1 173 ? 13.155 10.994 5.378 1.00 92.62 173 PHE A CA 1
ATOM 1369 C C . PHE A 1 173 ? 12.156 12.134 5.299 1.00 92.62 173 PHE A C 1
ATOM 1371 O O . PHE A 1 173 ? 11.079 11.991 4.713 1.00 92.62 173 PHE A O 1
ATOM 1378 N N . TYR A 1 174 ? 12.533 13.266 5.872 1.00 93.38 174 TYR A N 1
ATOM 1379 C CA . TYR A 1 174 ? 11.781 14.502 5.789 1.00 93.38 174 TYR A CA 1
ATOM 1380 C C . TYR A 1 174 ? 12.513 15.500 4.901 1.00 93.38 174 TYR A C 1
ATOM 1382 O O . TYR A 1 174 ? 13.731 15.653 4.995 1.00 93.38 174 TYR A O 1
ATOM 1390 N N . PHE A 1 175 ? 11.772 16.192 4.048 1.00 91.44 175 PHE A N 1
ATOM 1391 C CA . PHE A 1 175 ? 12.293 17.285 3.242 1.00 91.44 175 PHE A CA 1
ATOM 1392 C C . PHE A 1 175 ? 11.174 18.267 2.911 1.00 91.44 175 PHE A C 1
ATOM 1394 O O . PHE A 1 175 ? 10.006 17.894 2.788 1.00 91.44 175 PHE A O 1
ATOM 1401 N N . SER A 1 176 ? 11.552 19.529 2.757 1.00 86.38 176 SER A N 1
ATOM 1402 C CA . SER A 1 176 ? 10.646 20.601 2.367 1.00 86.38 176 SER A CA 1
ATOM 1403 C C . SER A 1 176 ? 10.961 21.027 0.942 1.00 86.38 176 SER A C 1
ATOM 1405 O O . SER A 1 176 ? 12.129 21.107 0.561 1.00 86.38 176 SER A O 1
ATOM 1407 N N . ASN A 1 177 ? 9.928 21.301 0.154 1.00 78.69 177 ASN A N 1
ATOM 1408 C CA . ASN A 1 177 ? 10.069 22.016 -1.108 1.00 78.69 177 ASN A CA 1
ATOM 1409 C C . ASN A 1 177 ? 9.258 23.312 -1.073 1.00 78.69 177 ASN A C 1
ATOM 1411 O O . ASN A 1 177 ? 8.510 23.572 -0.136 1.00 78.69 177 ASN A O 1
ATOM 1415 N N . HIS A 1 178 ? 9.371 24.133 -2.120 1.00 69.56 178 HIS A N 1
ATOM 1416 C CA . HIS A 1 178 ? 8.747 25.463 -2.184 1.00 69.56 178 HIS A CA 1
ATOM 1417 C C . HIS A 1 178 ? 7.217 25.504 -1.978 1.00 69.56 178 HIS A C 1
ATOM 1419 O O . HIS A 1 178 ? 6.648 26.596 -1.963 1.00 69.56 178 HIS A O 1
ATOM 1425 N N . ARG A 1 179 ? 6.525 24.360 -1.876 1.00 75.75 179 ARG A N 1
ATOM 1426 C CA . ARG A 1 179 ? 5.061 24.294 -1.753 1.00 75.75 179 ARG A CA 1
ATOM 1427 C C . ARG A 1 179 ? 4.551 23.350 -0.670 1.00 75.75 179 ARG A C 1
ATOM 1429 O O . ARG A 1 179 ? 3.425 23.544 -0.221 1.00 75.75 179 ARG A O 1
ATOM 1436 N N . ALA A 1 180 ? 5.325 22.344 -0.279 1.00 85.00 180 ALA A N 1
ATOM 1437 C CA . ALA A 1 180 ? 4.868 21.337 0.659 1.00 85.00 180 ALA A CA 1
ATOM 1438 C C . ALA A 1 180 ? 6.018 20.698 1.431 1.00 85.00 180 ALA A C 1
ATOM 1440 O O . ALA A 1 180 ? 7.122 20.492 0.920 1.00 85.00 180 ALA A O 1
ATOM 1441 N N . ASP A 1 181 ? 5.686 20.300 2.648 1.00 90.81 181 ASP A N 1
ATOM 1442 C CA . ASP A 1 181 ? 6.515 19.457 3.481 1.00 90.81 181 ASP A CA 1
ATOM 1443 C C . ASP A 1 181 ? 6.206 17.990 3.200 1.00 90.81 181 ASP A C 1
ATOM 1445 O O . ASP A 1 181 ? 5.048 17.606 3.005 1.00 90.81 181 ASP A O 1
ATOM 1449 N N . ARG A 1 182 ? 7.252 17.166 3.138 1.00 92.81 182 ARG A N 1
ATOM 1450 C CA . ARG A 1 182 ? 7.146 15.754 2.781 1.00 92.81 182 ARG A CA 1
ATOM 1451 C C . ARG A 1 182 ? 7.846 14.877 3.795 1.00 92.81 182 ARG A C 1
ATOM 1453 O O . ARG A 1 182 ? 8.979 15.140 4.181 1.00 92.81 182 ARG A O 1
ATOM 1460 N N . LEU A 1 183 ? 7.169 13.801 4.171 1.00 94.12 183 LEU A N 1
ATOM 1461 C CA . LEU A 1 183 ? 7.684 12.754 5.040 1.00 94.12 183 LEU A CA 1
ATOM 1462 C C . LEU A 1 183 ? 7.475 11.408 4.352 1.00 94.12 183 LEU A C 1
ATOM 1464 O O . LEU A 1 183 ? 6.336 11.015 4.112 1.00 94.12 183 LEU A O 1
ATOM 1468 N N . ILE A 1 184 ? 8.557 10.699 4.041 1.00 94.00 184 ILE A N 1
ATOM 1469 C CA . ILE A 1 184 ? 8.512 9.395 3.372 1.00 94.00 184 ILE A CA 1
ATOM 1470 C C . ILE A 1 184 ? 9.248 8.335 4.188 1.00 94.00 184 ILE A C 1
ATOM 1472 O O . ILE A 1 184 ? 10.343 8.576 4.691 1.00 94.00 184 ILE A O 1
ATOM 1476 N N . TRP A 1 185 ? 8.663 7.147 4.314 1.00 93.38 185 TRP A N 1
ATOM 1477 C CA . TRP A 1 185 ? 9.276 6.022 5.020 1.00 93.38 185 TRP A CA 1
ATOM 1478 C C . TRP A 1 185 ? 8.812 4.684 4.449 1.00 93.38 185 TRP A C 1
ATOM 1480 O O . TRP A 1 185 ? 7.847 4.609 3.683 1.00 93.38 185 TRP A O 1
ATOM 1490 N N . ILE A 1 186 ? 9.515 3.616 4.819 1.00 91.38 186 ILE A N 1
ATOM 1491 C CA . ILE A 1 186 ? 9.142 2.241 4.483 1.00 91.38 186 ILE A CA 1
ATOM 1492 C C . ILE A 1 186 ? 9.092 1.441 5.776 1.00 91.38 186 ILE A C 1
ATOM 1494 O O . ILE A 1 186 ? 10.063 1.421 6.527 1.00 91.38 186 ILE A O 1
ATOM 1498 N N . GLU A 1 187 ? 7.983 0.753 6.020 1.00 89.56 187 GLU A N 1
ATOM 1499 C CA . GLU A 1 187 ? 7.849 -0.160 7.155 1.00 89.56 187 GLU A CA 1
ATOM 1500 C C . GLU A 1 187 ? 7.374 -1.539 6.698 1.00 89.56 187 GLU A C 1
ATOM 1502 O O . GLU A 1 187 ? 6.720 -1.688 5.663 1.00 89.56 187 GLU A O 1
ATOM 1507 N N . ALA A 1 188 ? 7.712 -2.565 7.478 1.00 84.44 188 ALA A N 1
ATOM 1508 C CA . ALA A 1 188 ? 7.102 -3.876 7.322 1.00 84.44 188 ALA A CA 1
ATOM 1509 C C . ALA A 1 188 ? 5.633 -3.792 7.758 1.00 84.44 188 ALA A C 1
ATOM 1511 O O . ALA A 1 188 ? 5.347 -3.405 8.892 1.00 84.44 188 ALA A O 1
ATOM 1512 N N . GLY A 1 189 ? 4.708 -4.142 6.866 1.00 73.56 189 GLY A N 1
ATOM 1513 C CA . GLY A 1 189 ? 3.314 -4.360 7.231 1.00 73.56 189 GLY A CA 1
ATOM 1514 C C . GLY A 1 189 ? 3.165 -5.630 8.068 1.00 73.56 189 GLY A C 1
ATOM 1515 O O . GLY A 1 189 ? 3.972 -6.558 7.960 1.00 73.56 189 GLY A O 1
ATOM 1516 N N . SER A 1 190 ? 2.107 -5.694 8.873 1.00 74.00 190 SER A N 1
ATOM 1517 C CA . SER A 1 190 ? 1.742 -6.869 9.680 1.00 74.00 190 SER A CA 1
ATOM 1518 C C . SER A 1 190 ? 1.532 -8.139 8.842 1.00 74.00 190 SER A C 1
ATOM 1520 O O . SER A 1 190 ? 1.817 -9.243 9.302 1.00 74.00 190 SER A O 1
ATOM 1522 N N . SER A 1 191 ? 1.159 -7.978 7.571 1.00 76.12 191 SER A N 1
ATOM 1523 C CA . SER A 1 191 ? 1.059 -9.045 6.565 1.00 76.12 191 SER A CA 1
ATOM 1524 C C . SER A 1 191 ? 2.409 -9.625 6.106 1.00 76.12 191 SER A C 1
ATOM 1526 O O . SER A 1 191 ? 2.444 -10.544 5.289 1.00 76.12 191 SER A O 1
ATOM 1528 N N . GLY A 1 192 ? 3.534 -9.066 6.566 1.00 76.38 192 GLY A N 1
ATOM 1529 C CA . GLY A 1 192 ? 4.881 -9.369 6.075 1.00 76.38 192 GLY A CA 1
ATOM 1530 C C . GLY A 1 192 ? 5.247 -8.631 4.782 1.00 76.38 192 GLY A C 1
ATOM 1531 O O . GLY A 1 192 ? 6.404 -8.660 4.362 1.00 76.38 192 GLY A O 1
ATOM 1532 N N . LYS A 1 193 ? 4.296 -7.926 4.153 1.00 82.94 193 LYS A N 1
ATOM 1533 C CA . LYS A 1 193 ? 4.563 -7.075 2.991 1.00 82.94 193 LYS A CA 1
ATOM 1534 C C . LYS A 1 193 ? 5.098 -5.718 3.440 1.00 82.94 193 LYS A C 1
ATOM 1536 O O . LYS A 1 193 ? 4.445 -5.014 4.201 1.00 82.94 193 LYS A O 1
ATOM 1541 N N . ALA A 1 194 ? 6.257 -5.316 2.928 1.00 88.25 194 ALA A N 1
ATOM 1542 C CA . ALA A 1 194 ? 6.766 -3.966 3.141 1.00 88.25 194 ALA A CA 1
ATOM 1543 C C . ALA A 1 194 ? 5.929 -2.935 2.362 1.00 88.25 194 ALA A C 1
ATOM 1545 O O . ALA A 1 194 ? 5.579 -3.155 1.199 1.00 88.25 194 ALA A O 1
ATOM 1546 N N . LEU A 1 195 ? 5.615 -1.815 3.009 1.00 92.44 195 LEU A N 1
ATOM 1547 C CA . LEU A 1 195 ? 4.820 -0.724 2.453 1.00 92.44 195 LEU A CA 1
ATOM 1548 C C . LEU A 1 195 ? 5.602 0.580 2.546 1.00 92.44 195 LEU A C 1
ATOM 1550 O O . LEU A 1 195 ? 6.194 0.890 3.581 1.00 92.44 195 LEU A O 1
ATOM 1554 N N . GLN A 1 196 ? 5.579 1.348 1.462 1.00 93.62 196 GLN A N 1
ATOM 1555 C CA . GLN A 1 196 ? 6.073 2.715 1.454 1.00 93.62 196 GLN A CA 1
ATOM 1556 C C . GLN A 1 196 ? 4.920 3.668 1.740 1.00 93.62 196 GLN A C 1
ATOM 1558 O O . GLN A 1 196 ? 3.877 3.593 1.090 1.00 93.62 196 GLN A O 1
ATOM 1563 N N . TYR A 1 197 ? 5.149 4.597 2.654 1.00 94.81 197 TYR A N 1
ATOM 1564 C CA . TYR A 1 197 ? 4.227 5.671 2.980 1.00 94.81 197 TYR A CA 1
ATOM 1565 C C . TYR A 1 197 ? 4.874 7.010 2.646 1.00 94.81 197 TYR A C 1
ATOM 1567 O O . TYR A 1 197 ? 6.061 7.204 2.899 1.00 94.81 197 TYR A O 1
ATOM 1575 N N . GLU A 1 198 ? 4.095 7.934 2.099 1.00 94.69 198 GLU A N 1
ATOM 1576 C CA . GLU A 1 198 ? 4.497 9.326 1.899 1.00 94.69 198 GLU A CA 1
ATOM 1577 C C . GLU A 1 198 ? 3.362 10.235 2.370 1.00 94.69 198 GLU A C 1
ATOM 1579 O O . GLU A 1 198 ? 2.239 10.138 1.880 1.00 94.69 198 GLU A O 1
ATOM 1584 N N . LEU A 1 199 ? 3.654 11.119 3.317 1.00 93.94 199 LEU A N 1
ATOM 1585 C CA . LEU A 1 199 ? 2.775 12.206 3.721 1.00 93.94 199 LEU A CA 1
ATOM 1586 C C . LEU A 1 199 ? 3.270 13.507 3.099 1.00 93.94 199 LEU A C 1
ATOM 1588 O O . LEU A 1 199 ? 4.455 13.825 3.170 1.00 93.94 199 LEU A O 1
ATOM 1592 N N . ILE A 1 200 ? 2.346 14.258 2.513 1.00 93.19 200 ILE A N 1
ATOM 1593 C CA . ILE A 1 200 ? 2.588 15.558 1.897 1.00 93.19 200 ILE A CA 1
ATOM 1594 C C . ILE A 1 200 ? 1.643 16.554 2.563 1.00 93.19 200 ILE A C 1
ATOM 1596 O O . ILE A 1 200 ? 0.424 16.422 2.441 1.00 93.19 200 ILE A O 1
ATOM 1600 N N . GLY A 1 201 ? 2.199 17.527 3.275 1.00 91.62 201 GLY A N 1
ATOM 1601 C CA . GLY A 1 201 ? 1.445 18.589 3.929 1.00 91.62 201 GLY A CA 1
ATOM 1602 C C . GLY A 1 201 ? 1.641 19.919 3.223 1.00 91.62 201 GLY A C 1
ATOM 1603 O O . GLY A 1 201 ? 2.762 20.414 3.125 1.00 91.62 201 GLY A O 1
ATOM 1604 N N . GLU A 1 202 ? 0.552 20.527 2.767 1.00 88.94 202 GLU A N 1
ATOM 1605 C CA . GLU A 1 202 ? 0.563 21.927 2.347 1.00 88.94 202 GLU A CA 1
ATOM 1606 C C . GLU A 1 202 ? 0.372 22.799 3.593 1.00 88.94 202 GLU A C 1
ATOM 1608 O O . GLU A 1 202 ? -0.647 22.687 4.273 1.00 88.94 202 GLU A O 1
ATOM 1613 N N . GLN A 1 203 ? 1.357 23.652 3.904 1.00 81.75 203 GLN A N 1
ATOM 1614 C CA . GLN A 1 203 ? 1.346 24.534 5.086 1.00 81.75 203 GLN A CA 1
ATOM 1615 C C . GLN A 1 203 ? 1.295 23.794 6.439 1.00 81.75 203 GLN A C 1
ATOM 1617 O O . GLN A 1 203 ? 0.842 24.346 7.440 1.00 81.75 203 GLN A O 1
ATOM 1622 N N . MET A 1 204 ? 1.780 22.551 6.492 1.00 85.56 204 MET A N 1
ATOM 1623 C CA . MET A 1 204 ? 1.855 21.766 7.727 1.00 85.56 204 MET A CA 1
ATOM 1624 C C . MET A 1 204 ? 3.287 21.705 8.236 1.00 85.56 204 MET A C 1
ATOM 1626 O O . MET A 1 204 ? 4.198 21.478 7.458 1.00 85.56 204 MET A O 1
ATOM 1630 N N . SER A 1 205 ? 3.494 21.834 9.545 1.00 87.12 205 SER A N 1
ATOM 1631 C CA . SER A 1 205 ? 4.835 21.697 10.116 1.00 87.12 205 SER A CA 1
ATOM 1632 C C . SER A 1 205 ? 5.346 20.251 10.068 1.00 87.12 205 SER A C 1
ATOM 1634 O O . SER A 1 205 ? 4.566 19.296 10.108 1.00 87.12 205 SER A O 1
ATOM 1636 N N . GLU A 1 206 ? 6.673 20.086 10.091 1.00 89.38 206 GLU A N 1
ATOM 1637 C CA . GLU A 1 206 ? 7.353 18.795 10.295 1.00 89.38 206 GLU A CA 1
ATOM 1638 C C . GLU A 1 206 ? 6.738 18.001 11.461 1.00 89.38 206 GLU A C 1
ATOM 1640 O O . GLU A 1 206 ? 6.388 16.830 11.316 1.00 89.38 206 GLU A O 1
ATOM 1645 N N . ALA A 1 207 ? 6.528 18.664 12.604 1.00 89.88 207 ALA A N 1
ATOM 1646 C CA . ALA A 1 207 ? 5.955 18.052 13.800 1.00 89.88 207 ALA A CA 1
ATOM 1647 C C . ALA A 1 207 ? 4.526 17.533 13.575 1.00 89.88 207 ALA A C 1
ATOM 1649 O O . ALA A 1 207 ? 4.183 16.460 14.071 1.00 89.88 207 ALA A O 1
ATOM 1650 N N . ALA A 1 208 ? 3.706 18.254 12.805 1.00 88.88 208 ALA A N 1
ATOM 1651 C CA . ALA A 1 208 ? 2.349 17.825 12.483 1.00 88.88 208 ALA A CA 1
ATOM 1652 C C . ALA A 1 208 ? 2.348 16.579 11.582 1.00 88.88 208 ALA A C 1
ATOM 1654 O O . ALA A 1 208 ? 1.585 15.646 11.830 1.00 88.88 208 ALA A O 1
ATOM 1655 N N . LEU A 1 209 ? 3.230 16.520 10.576 1.00 89.69 209 LEU A N 1
ATOM 1656 C CA . LEU A 1 209 ? 3.362 15.341 9.712 1.00 89.69 209 LEU A CA 1
ATOM 1657 C C . LEU A 1 209 ? 3.842 14.111 10.487 1.00 89.69 209 LEU A C 1
ATOM 1659 O O . LEU A 1 209 ? 3.292 13.024 10.308 1.00 89.69 209 LEU A O 1
ATOM 1663 N N . ILE A 1 210 ? 4.816 14.286 11.385 1.00 91.56 210 ILE A N 1
ATOM 1664 C CA . ILE A 1 210 ? 5.289 13.214 12.269 1.00 91.56 210 ILE A CA 1
ATOM 1665 C C . ILE A 1 210 ? 4.157 12.747 13.186 1.00 91.56 210 ILE A C 1
ATOM 1667 O O . ILE A 1 210 ? 3.926 11.549 13.297 1.00 91.56 210 ILE A O 1
ATOM 1671 N N . GLN A 1 211 ? 3.405 13.666 13.798 1.00 90.12 211 GLN A N 1
ATOM 1672 C CA . GLN A 1 211 ? 2.283 13.311 14.669 1.00 90.12 211 GLN A CA 1
ATOM 1673 C C . GLN A 1 211 ? 1.194 12.532 13.920 1.00 90.12 211 GLN A C 1
ATOM 1675 O O . GLN A 1 211 ? 0.677 11.541 14.441 1.00 90.12 211 GLN A O 1
ATOM 1680 N N . ILE A 1 212 ? 0.852 12.942 12.693 1.00 89.88 212 ILE A N 1
ATOM 1681 C CA . ILE A 1 212 ? -0.077 12.182 11.849 1.00 89.88 212 ILE A CA 1
ATOM 1682 C C . ILE A 1 212 ? 0.476 10.783 11.630 1.00 89.88 212 ILE A C 1
ATOM 1684 O O . ILE A 1 212 ? -0.240 9.824 11.893 1.00 89.88 212 ILE A O 1
ATOM 1688 N N . ALA A 1 213 ? 1.739 10.660 11.214 1.00 91.75 213 ALA A N 1
ATOM 1689 C CA . ALA A 1 213 ? 2.357 9.366 10.988 1.00 91.75 213 ALA A CA 1
ATOM 1690 C C . ALA A 1 213 ? 2.304 8.497 12.258 1.00 91.75 213 ALA A C 1
ATOM 1692 O O . ALA A 1 213 ? 1.721 7.419 12.236 1.00 91.75 213 ALA A O 1
ATOM 1693 N N . GLU A 1 214 ? 2.817 8.957 13.393 1.00 90.19 214 GLU A N 1
ATOM 1694 C CA . GLU A 1 214 ? 2.841 8.191 14.651 1.00 90.19 214 GLU A CA 1
ATOM 1695 C C . GLU A 1 214 ? 1.452 7.721 15.120 1.00 90.19 214 GLU A C 1
ATOM 1697 O O . GLU A 1 214 ? 1.330 6.687 15.773 1.00 90.19 214 GLU A O 1
ATOM 1702 N N . THR A 1 215 ? 0.385 8.433 14.747 1.00 87.31 215 THR A N 1
ATOM 1703 C CA . THR A 1 215 ? -0.998 8.091 15.116 1.00 87.31 215 THR A CA 1
ATOM 1704 C C . THR A 1 215 ? -1.740 7.246 14.076 1.00 87.31 215 THR A C 1
ATOM 1706 O O . THR A 1 215 ? -2.921 6.943 14.274 1.00 87.31 215 THR A O 1
ATOM 1709 N N . MET A 1 216 ? -1.096 6.850 12.971 1.00 89.50 216 MET A N 1
ATOM 1710 C CA . MET A 1 216 ? -1.708 5.973 11.968 1.00 89.50 216 MET A CA 1
ATOM 1711 C C . MET A 1 216 ? -1.867 4.544 12.493 1.00 89.50 216 MET A C 1
ATOM 1713 O O . MET A 1 216 ? -0.963 3.984 13.111 1.00 89.50 216 MET A O 1
ATOM 1717 N N . LYS A 1 217 ? -3.003 3.927 12.170 1.00 85.19 217 LYS A N 1
ATOM 1718 C CA . LYS A 1 217 ? -3.424 2.618 12.677 1.00 85.19 217 LYS A CA 1
ATOM 1719 C C . LYS A 1 217 ? -3.932 1.719 11.554 1.00 85.19 217 LYS A C 1
ATOM 1721 O O . LYS A 1 217 ? -4.452 2.210 10.553 1.00 85.19 217 LYS A O 1
ATOM 1726 N N . GLU A 1 218 ? -3.757 0.405 11.684 1.00 77.25 218 GLU A N 1
ATOM 1727 C CA . GLU A 1 218 ? -4.273 -0.569 10.707 1.00 77.25 218 GLU A CA 1
ATOM 1728 C C . GLU A 1 218 ? -5.804 -0.642 10.782 1.00 77.25 218 GLU A C 1
ATOM 1730 O O . GLU A 1 218 ? -6.395 -0.239 11.781 1.00 77.25 218 GLU A O 1
ATOM 1735 N N . LYS A 1 219 ? -6.479 -1.197 9.759 1.00 61.75 219 LYS A N 1
ATOM 1736 C CA . LYS A 1 219 ? -7.943 -1.430 9.814 1.00 61.75 219 LYS A CA 1
ATOM 1737 C C . LYS A 1 219 ? -8.352 -2.180 11.093 1.00 61.75 219 LYS A C 1
ATOM 1739 O O . LYS A 1 219 ? -9.416 -1.905 11.628 1.00 61.75 219 LYS A O 1
ATOM 1744 N N . GLN A 1 220 ? -7.500 -3.074 11.592 1.00 49.62 220 GLN A N 1
ATOM 1745 C CA . GLN A 1 220 ? -7.740 -3.842 12.818 1.00 49.62 220 GLN A CA 1
ATOM 1746 C C . GLN A 1 220 ? -7.697 -2.992 14.101 1.00 49.62 220 GLN A C 1
ATOM 1748 O O . GLN A 1 220 ? -8.342 -3.346 15.079 1.00 49.62 220 GLN A O 1
ATOM 1753 N N . ASP A 1 221 ? -7.012 -1.849 14.061 1.00 43.66 221 ASP A N 1
ATOM 1754 C CA . ASP A 1 221 ? -6.952 -0.856 15.139 1.00 43.66 221 ASP A CA 1
ATOM 1755 C C . ASP A 1 221 ? -7.926 0.325 14.916 1.00 43.66 221 ASP A C 1
ATOM 1757 O O . ASP A 1 221 ? -8.109 1.161 15.803 1.00 43.66 221 ASP A O 1
ATOM 1761 N N . LEU A 1 222 ? -8.522 0.412 13.717 1.00 40.88 222 LEU A N 1
ATOM 1762 C CA . LEU A 1 222 ? -9.482 1.438 13.278 1.00 40.88 222 LEU A CA 1
ATOM 1763 C C . LEU A 1 222 ? -10.917 0.938 13.156 1.00 40.88 222 LEU A C 1
ATOM 1765 O O . LEU A 1 222 ? -11.822 1.730 12.886 1.00 40.88 222 LEU A O 1
ATOM 1769 N N . THR A 1 223 ? -11.159 -0.347 13.402 1.00 39.88 223 THR A N 1
ATOM 1770 C CA . THR A 1 223 ? -12.382 -0.686 14.106 1.00 39.88 223 THR A CA 1
ATOM 1771 C C . THR A 1 223 ? -12.262 -0.001 15.454 1.00 39.88 223 THR A C 1
ATOM 1773 O O . THR A 1 223 ? -11.613 -0.499 16.374 1.00 39.88 223 THR A O 1
ATOM 1776 N N . ASP A 1 224 ? -12.900 1.166 15.538 1.00 39.03 224 ASP A N 1
ATOM 1777 C CA . ASP A 1 224 ? -13.727 1.535 16.678 1.00 39.03 224 ASP A CA 1
ATOM 1778 C C . ASP A 1 224 ? -14.001 0.277 17.494 1.00 39.03 224 ASP A C 1
ATOM 1780 O O . ASP A 1 224 ? -14.417 -0.722 16.895 1.00 39.03 224 ASP A O 1
ATOM 1784 N N . HIS A 1 225 ? -13.673 0.279 18.785 1.00 38.69 225 HIS A N 1
ATOM 1785 C CA . HIS A 1 225 ? -13.937 -0.833 19.686 1.00 38.69 225 HIS A CA 1
ATOM 1786 C C . HIS A 1 225 ? -15.420 -1.240 19.575 1.00 38.69 225 HIS A C 1
ATOM 1788 O O . HIS A 1 225 ? -16.244 -0.916 20.426 1.00 38.69 225 HIS A O 1
ATOM 1794 N N . LYS A 1 226 ? -15.791 -2.036 18.567 1.00 45.06 226 LYS A N 1
ATOM 1795 C CA . LYS A 1 226 ? -16.852 -3.013 18.677 1.00 45.06 226 LYS A CA 1
ATOM 1796 C C . LYS A 1 226 ? -16.223 -4.048 19.575 1.00 45.06 226 LYS A C 1
ATOM 1798 O O . LYS A 1 226 ? -15.657 -5.037 19.116 1.00 45.06 226 LYS A O 1
ATOM 1803 N N . MET A 1 227 ? -16.250 -3.683 20.859 1.00 45.97 227 MET A N 1
ATOM 1804 C CA . MET A 1 227 ? -15.868 -4.485 21.999 1.00 45.97 227 MET A CA 1
ATOM 1805 C C . MET A 1 227 ? -16.283 -5.899 21.672 1.00 45.97 227 MET A C 1
ATOM 1807 O O . MET A 1 227 ? -17.404 -6.125 21.189 1.00 45.97 227 MET A O 1
ATOM 1811 N N . LYS A 1 228 ? -15.367 -6.839 21.868 1.00 61.34 228 LYS A N 1
ATOM 1812 C CA . LYS A 1 228 ? -15.709 -8.242 21.756 1.00 61.34 228 LYS A CA 1
ATOM 1813 C C . LYS A 1 228 ? -16.780 -8.487 22.816 1.00 61.34 228 LYS A C 1
ATOM 1815 O O . LYS A 1 228 ? -16.477 -8.656 23.989 1.00 61.34 228 LYS A O 1
ATOM 1820 N N . LYS A 1 229 ? -18.051 -8.415 22.407 1.00 76.44 229 LYS A N 1
ATOM 1821 C CA . LYS A 1 229 ? -19.185 -8.590 23.307 1.00 76.44 229 LYS A CA 1
ATOM 1822 C C . LYS A 1 229 ? -19.214 -10.053 23.684 1.00 76.44 229 LYS A C 1
ATOM 1824 O O . LYS A 1 229 ? -19.699 -10.896 22.928 1.00 76.44 229 LYS A O 1
ATOM 1829 N N . THR A 1 230 ? -18.650 -10.337 24.843 1.00 88.75 230 THR A N 1
ATOM 1830 C CA . THR A 1 230 ? -18.671 -11.662 25.432 1.00 88.75 230 THR A CA 1
ATOM 1831 C C . THR A 1 230 ? -19.910 -11.734 26.310 1.00 88.75 230 THR A C 1
ATOM 1833 O O . THR A 1 230 ? -20.023 -11.040 27.318 1.00 88.75 230 THR A O 1
ATOM 1836 N N . ALA A 1 231 ? -20.874 -12.557 25.914 1.00 92.94 231 ALA A N 1
ATOM 1837 C CA . ALA A 1 231 ? -22.055 -12.821 26.716 1.00 92.94 231 ALA A CA 1
ATOM 1838 C C . ALA A 1 231 ? -21.703 -13.827 27.813 1.00 92.94 231 ALA A C 1
ATOM 1840 O O . ALA A 1 231 ? -21.238 -14.928 27.528 1.00 92.94 231 ALA A O 1
ATOM 1841 N N . VAL A 1 232 ? -21.952 -13.470 29.068 1.00 96.19 232 VAL A N 1
ATOM 1842 C CA . VAL A 1 232 ? -21.973 -14.443 30.158 1.00 96.19 232 VAL A CA 1
ATOM 1843 C C . VAL A 1 232 ? -23.324 -15.126 30.114 1.00 96.19 232 VAL A C 1
ATOM 1845 O O . VAL A 1 232 ? -24.360 -14.465 30.188 1.00 96.19 232 VAL A O 1
ATOM 1848 N N . VAL A 1 233 ? -23.316 -16.443 29.969 1.00 97.19 233 VAL A N 1
ATOM 1849 C CA . VAL A 1 233 ? -24.523 -17.234 29.749 1.00 97.19 233 VAL A CA 1
ATOM 1850 C C . VAL A 1 233 ? -24.676 -18.307 30.814 1.00 97.19 233 VAL A C 1
ATOM 1852 O O . VAL A 1 233 ? -23.692 -18.901 31.270 1.00 97.19 233 VAL A O 1
ATOM 1855 N N . SER A 1 234 ? -25.924 -18.595 31.166 1.00 97.38 234 SER A N 1
ATOM 1856 C CA . SER A 1 234 ? -26.280 -19.860 31.797 1.00 97.38 234 SER A CA 1
ATOM 1857 C C . SER A 1 234 ? -26.601 -20.869 30.700 1.00 97.38 234 SER A C 1
ATOM 1859 O O . SER A 1 234 ? -27.272 -20.544 29.724 1.00 97.38 234 SER A O 1
ATOM 1861 N N . LEU A 1 235 ? -26.092 -22.091 30.827 1.00 97.12 235 LEU A N 1
ATOM 1862 C CA . LEU A 1 235 ? -26.335 -23.180 29.887 1.00 97.12 235 LEU A CA 1
ATOM 1863 C C . LEU A 1 235 ? -26.924 -24.380 30.618 1.00 97.12 235 LEU A C 1
ATOM 1865 O O . LEU A 1 235 ? -26.479 -24.738 31.709 1.00 97.12 235 LEU A O 1
ATOM 1869 N N . TYR A 1 236 ? -27.878 -25.035 29.968 1.00 96.25 236 TYR A N 1
ATOM 1870 C CA . TYR A 1 236 ? -28.434 -26.328 30.338 1.00 96.25 236 TYR A CA 1
ATOM 1871 C C . TYR A 1 236 ? -28.214 -27.317 29.192 1.00 96.25 236 TYR A C 1
ATOM 1873 O O . TYR A 1 236 ? -28.766 -27.140 28.103 1.00 96.25 236 TYR A O 1
ATOM 1881 N N . PHE A 1 237 ? -27.406 -28.354 29.420 1.00 94.06 237 PHE A N 1
ATOM 1882 C CA . PHE A 1 237 ? -27.142 -29.386 28.413 1.00 94.06 237 PHE A CA 1
ATOM 1883 C C . PHE A 1 237 ? -28.262 -30.419 28.384 1.00 94.06 237 PHE A C 1
ATOM 1885 O O . PHE A 1 237 ? -28.527 -31.051 29.402 1.00 94.06 237 PHE A O 1
ATOM 1892 N N . LEU A 1 238 ? -28.845 -30.683 27.215 1.00 92.19 238 LEU A N 1
ATOM 1893 C CA . LEU A 1 238 ? -29.973 -31.613 27.084 1.00 92.19 238 LEU A CA 1
ATOM 1894 C C . LEU A 1 238 ? -29.501 -33.066 27.097 1.00 92.19 238 LEU A C 1
ATOM 1896 O O . LEU A 1 238 ? -28.524 -33.415 26.424 1.00 92.19 238 LEU A O 1
ATOM 1900 N N . SER A 1 239 ? -30.203 -33.921 27.841 1.00 90.12 239 SER A N 1
ATOM 1901 C CA . SER A 1 239 ? -29.988 -35.370 27.839 1.00 90.12 239 SER A CA 1
ATOM 1902 C C . SER A 1 239 ? -30.481 -36.037 26.563 1.00 90.12 239 SER A C 1
ATOM 1904 O O . SER A 1 239 ? -31.249 -35.467 25.794 1.00 90.12 239 SER A O 1
ATOM 1906 N N . GLU A 1 240 ? -30.055 -37.279 26.335 1.00 88.75 240 GLU A N 1
ATOM 1907 C CA . GLU A 1 240 ? -30.533 -38.076 25.203 1.00 88.75 240 GLU A CA 1
ATOM 1908 C C . GLU A 1 240 ? -32.062 -38.257 25.228 1.00 88.75 240 GLU A C 1
ATOM 1910 O O . GLU A 1 240 ? -32.698 -38.169 24.180 1.00 88.75 240 GLU A O 1
ATOM 1915 N N . ALA A 1 241 ? -32.661 -38.398 26.418 1.00 88.94 241 ALA A N 1
ATOM 1916 C CA . ALA A 1 241 ? -34.114 -38.470 26.597 1.00 88.94 241 ALA A CA 1
ATOM 1917 C C . ALA A 1 241 ? -34.838 -37.166 26.208 1.00 88.94 241 ALA A C 1
ATOM 1919 O O . ALA A 1 241 ? -36.008 -37.193 25.841 1.00 88.94 241 ALA A O 1
ATOM 1920 N N . GLU A 1 242 ? -34.135 -36.035 26.243 1.00 87.19 242 GLU A N 1
ATOM 1921 C CA . GLU A 1 242 ? -34.642 -34.711 25.867 1.00 87.19 242 GLU A CA 1
ATOM 1922 C C . GLU A 1 242 ? -34.288 -34.339 24.416 1.00 87.19 242 GLU A C 1
ATOM 1924 O O . GLU A 1 242 ? -34.494 -33.203 23.991 1.00 87.19 242 GLU A O 1
ATOM 1929 N N . GLY A 1 243 ? -33.733 -35.279 23.641 1.00 83.75 243 GLY A N 1
ATOM 1930 C CA . GLY A 1 243 ? -33.308 -35.057 22.255 1.00 83.75 243 GLY A CA 1
ATOM 1931 C C . GLY A 1 243 ? -31.904 -34.461 22.103 1.00 83.75 243 GLY A C 1
ATOM 1932 O O . GLY A 1 243 ? -31.511 -34.100 20.991 1.00 83.75 243 GLY A O 1
ATOM 1933 N N . GLY A 1 244 ? -31.144 -34.370 23.196 1.00 86.06 244 GLY A N 1
ATOM 1934 C CA . GLY A 1 244 ? -29.779 -33.858 23.227 1.00 86.06 244 GLY A CA 1
ATOM 1935 C C . GLY A 1 244 ? -28.697 -34.921 23.041 1.00 86.06 244 GLY A C 1
ATOM 1936 O O . GLY A 1 244 ? -28.851 -35.887 22.284 1.00 86.06 244 GLY A O 1
ATOM 1937 N N . GLN A 1 245 ? -27.557 -34.719 23.707 1.00 81.12 245 GLN A N 1
ATOM 1938 C CA . GLN A 1 245 ? -26.387 -35.593 23.587 1.00 81.12 245 GLN A CA 1
ATOM 1939 C C . GLN A 1 245 ? -26.315 -36.634 24.713 1.00 81.12 245 GLN A C 1
ATOM 1941 O O . GLN A 1 245 ? -26.678 -36.374 25.865 1.00 81.12 245 GLN A O 1
ATOM 1946 N N . ARG A 1 246 ? -25.790 -37.821 24.369 1.00 79.81 246 ARG A N 1
ATOM 1947 C CA . ARG A 1 246 ? -25.573 -38.932 25.310 1.00 79.81 246 ARG A CA 1
ATOM 1948 C C . ARG A 1 246 ? -24.505 -38.606 26.355 1.00 79.81 246 ARG A C 1
ATOM 1950 O O . ARG A 1 246 ? -24.670 -38.946 27.522 1.00 79.81 246 ARG A O 1
ATOM 1957 N N . ALA A 1 247 ? -23.430 -37.937 25.945 1.00 81.00 247 ALA A N 1
ATOM 1958 C CA . ALA A 1 247 ? -22.381 -37.461 26.837 1.00 81.00 247 ALA A CA 1
ATOM 1959 C C . ALA A 1 247 ? -22.551 -35.961 27.111 1.00 81.00 247 ALA A C 1
ATOM 1961 O O . ALA A 1 247 ? -22.910 -35.197 26.217 1.00 81.00 247 ALA A O 1
ATOM 1962 N N . VAL A 1 248 ? -22.287 -35.548 28.351 1.00 80.38 248 VAL A N 1
ATOM 1963 C CA . VAL A 1 248 ? -22.231 -34.130 28.728 1.00 80.38 248 VAL A CA 1
ATOM 1964 C C . VAL A 1 248 ? -20.924 -33.537 28.203 1.00 80.38 248 VAL A C 1
ATOM 1966 O O . VAL A 1 248 ? -19.868 -34.149 28.365 1.00 80.38 248 VAL A O 1
ATOM 1969 N N . VAL A 1 249 ? -20.993 -32.355 27.589 1.00 85.69 249 VAL A N 1
ATOM 1970 C CA . VAL A 1 249 ? -19.814 -31.625 27.109 1.00 85.69 249 VAL A CA 1
ATOM 1971 C C . VAL A 1 249 ? -19.016 -31.120 28.312 1.00 85.69 249 VAL A C 1
ATOM 1973 O O . VAL A 1 249 ? -19.571 -30.469 29.197 1.00 85.69 249 VAL A O 1
ATOM 1976 N N . LYS A 1 250 ? -17.725 -31.459 28.371 1.00 86.06 250 LYS A N 1
ATOM 1977 C CA . LYS A 1 250 ? -16.841 -31.145 29.510 1.00 86.06 250 LYS A CA 1
ATOM 1978 C C . LYS A 1 250 ? -15.740 -30.136 29.187 1.00 86.06 250 LYS A C 1
ATOM 1980 O O . LYS A 1 250 ? -15.015 -29.743 30.095 1.00 86.06 250 LYS A O 1
ATOM 1985 N N . GLU A 1 251 ? -15.621 -29.750 27.925 1.00 88.19 251 GLU A N 1
ATOM 1986 C CA . GLU A 1 251 ? -14.573 -28.875 27.403 1.00 88.19 251 GLU A CA 1
ATOM 1987 C C . GLU A 1 251 ? -15.200 -27.723 26.618 1.00 88.19 251 GLU A C 1
ATOM 1989 O O . GLU A 1 251 ? -16.385 -27.769 26.272 1.00 88.19 251 GLU A O 1
ATOM 1994 N N . ASP A 1 252 ? -14.399 -26.699 26.344 1.00 91.69 252 ASP A N 1
ATOM 1995 C CA . ASP A 1 252 ? -14.781 -25.603 25.463 1.00 91.69 252 ASP A CA 1
ATOM 1996 C C . ASP A 1 252 ? -15.132 -26.139 24.075 1.00 91.69 252 ASP A C 1
ATOM 1998 O O . ASP A 1 252 ? -14.524 -27.082 23.565 1.00 91.69 252 ASP A O 1
ATOM 2002 N N . PHE A 1 253 ? -16.132 -25.535 23.445 1.00 91.69 253 PHE A N 1
ATOM 2003 C CA . PHE A 1 253 ? -16.629 -26.019 22.165 1.00 91.69 253 PHE A CA 1
ATOM 2004 C C . PHE A 1 253 ? -17.164 -24.881 21.311 1.00 91.69 253 PHE A C 1
ATOM 2006 O O . PHE A 1 253 ? -17.386 -23.767 21.777 1.00 91.69 253 PHE A O 1
ATOM 2013 N N . SER A 1 254 ? -17.364 -25.170 20.029 1.00 91.50 254 SER A N 1
ATOM 2014 C CA . SER A 1 254 ? -18.011 -24.252 19.097 1.00 91.50 254 SER A CA 1
ATOM 2015 C C . SER A 1 254 ? -19.269 -24.890 18.535 1.00 91.50 254 SER A C 1
ATOM 2017 O O . SER A 1 254 ? -19.270 -26.076 18.200 1.00 91.50 254 SER A O 1
ATOM 2019 N N . ALA A 1 255 ? -20.340 -24.114 18.434 1.00 91.19 255 ALA A N 1
ATOM 2020 C CA . ALA A 1 255 ? -21.598 -24.580 17.872 1.00 91.19 255 ALA A CA 1
ATOM 2021 C C . ALA A 1 255 ? -22.379 -23.427 17.228 1.00 91.19 255 ALA A C 1
ATOM 2023 O O . ALA A 1 255 ? -22.298 -22.291 17.703 1.00 91.19 255 ALA A O 1
ATOM 2024 N N . PRO A 1 256 ? -23.174 -23.711 16.184 1.00 93.06 256 PRO A N 1
ATOM 2025 C CA . PRO A 1 256 ? -24.200 -22.795 15.720 1.00 93.06 256 PRO A CA 1
ATOM 2026 C C . PRO A 1 256 ? -25.147 -22.381 16.851 1.00 93.06 256 PRO A C 1
ATOM 2028 O O . PRO A 1 256 ? -25.630 -23.229 17.609 1.00 93.06 256 PRO A O 1
ATOM 2031 N N . VAL A 1 257 ? -25.419 -21.083 16.946 1.00 94.44 257 VAL A N 1
ATOM 2032 C CA . VAL A 1 257 ? -26.374 -20.496 17.885 1.00 94.44 257 VAL A CA 1
ATOM 2033 C C . VAL A 1 257 ? -27.636 -20.076 17.142 1.00 94.44 257 VAL A C 1
ATOM 2035 O O . VAL A 1 257 ? -27.571 -19.491 16.065 1.00 94.44 257 VAL A O 1
ATOM 2038 N N . VAL A 1 258 ? -28.790 -20.385 17.726 1.00 94.12 258 VAL A N 1
ATOM 2039 C CA . VAL A 1 258 ? -30.097 -19.920 17.253 1.00 94.12 258 VAL A CA 1
ATOM 2040 C C . VAL A 1 258 ? -30.824 -19.278 18.420 1.00 94.12 258 VAL A C 1
ATOM 2042 O O . VAL A 1 258 ? -31.080 -19.951 19.424 1.00 94.12 258 VAL A O 1
ATOM 2045 N N . PHE A 1 259 ? -31.129 -17.992 18.283 1.00 94.69 259 PHE A N 1
ATOM 2046 C CA . PHE A 1 259 ? -31.855 -17.208 19.275 1.00 94.69 259 PHE A CA 1
ATOM 2047 C C . PHE A 1 259 ? -33.357 -17.425 19.134 1.00 94.69 259 PHE A C 1
ATOM 2049 O O . PHE A 1 259 ? -33.872 -17.496 18.022 1.00 94.69 259 PHE A O 1
ATOM 2056 N N . ASP A 1 260 ? -34.078 -17.475 20.253 1.00 93.62 260 ASP A N 1
ATOM 2057 C CA . ASP A 1 260 ? -35.535 -17.650 20.209 1.00 93.62 260 ASP A CA 1
ATOM 2058 C C . ASP A 1 260 ? -36.251 -16.426 19.615 1.00 93.62 260 ASP A C 1
ATOM 2060 O O . ASP A 1 260 ? -37.360 -16.547 19.103 1.00 93.62 260 ASP A O 1
ATOM 2064 N N . VAL A 1 261 ? -35.599 -15.259 19.632 1.00 92.12 261 VAL A N 1
ATOM 2065 C CA . VAL A 1 261 ? -36.073 -14.031 18.975 1.00 92.12 261 VAL A CA 1
ATOM 2066 C C . VAL A 1 261 ? -35.784 -13.987 17.467 1.00 92.12 261 VAL A C 1
ATOM 2068 O O . VAL A 1 261 ? -36.306 -13.111 16.788 1.00 92.12 261 VAL A O 1
ATOM 2071 N N . ASP A 1 262 ? -34.976 -14.914 16.941 1.00 91.25 262 ASP A N 1
ATOM 2072 C CA . ASP A 1 262 ? -34.629 -15.026 15.515 1.00 91.25 262 ASP A CA 1
ATOM 2073 C C . ASP A 1 262 ? -34.671 -16.496 15.055 1.00 91.25 262 ASP A C 1
ATOM 2075 O O . ASP A 1 262 ? -33.694 -17.065 14.565 1.00 91.25 262 ASP A O 1
ATOM 2079 N N . GLN A 1 263 ? -35.812 -17.159 15.270 1.00 89.31 263 GLN A N 1
ATOM 2080 C CA . GLN A 1 263 ? -35.973 -18.577 14.914 1.00 89.31 263 GLN A CA 1
ATOM 2081 C C . GLN A 1 263 ? -35.940 -18.826 13.403 1.00 89.31 263 GLN A C 1
ATOM 2083 O O . GLN A 1 263 ? -35.495 -19.894 12.978 1.00 89.31 263 GLN A O 1
ATOM 2088 N N . ASP A 1 264 ? -36.371 -17.840 12.615 1.00 89.56 264 ASP A N 1
ATOM 2089 C CA . ASP A 1 264 ? -36.377 -17.892 11.150 1.00 89.56 264 ASP A CA 1
ATOM 2090 C C . ASP A 1 264 ? -35.008 -17.552 10.536 1.00 89.56 264 ASP A C 1
ATOM 2092 O O . ASP A 1 264 ? -34.859 -17.594 9.314 1.00 89.56 264 ASP A O 1
ATOM 2096 N N . LEU A 1 265 ? -34.000 -17.256 11.369 1.00 87.69 265 LEU A N 1
ATOM 2097 C CA . LEU A 1 265 ? -32.627 -16.946 10.960 1.00 87.69 265 LEU A CA 1
ATOM 2098 C C . LEU A 1 265 ? -32.553 -15.757 9.991 1.00 87.69 265 LEU A C 1
ATOM 2100 O O . LEU A 1 265 ? -31.761 -15.770 9.045 1.00 87.69 265 LEU A O 1
ATOM 2104 N N . GLN A 1 266 ? -33.359 -14.718 10.224 1.00 86.06 266 GLN A N 1
ATOM 2105 C CA . GLN A 1 266 ? -33.358 -13.498 9.412 1.00 86.06 266 GLN A CA 1
ATOM 2106 C C . GLN A 1 266 ? -31.995 -12.804 9.443 1.00 86.06 266 GLN A C 1
ATOM 2108 O O . GLN A 1 266 ? -31.606 -12.165 8.466 1.00 86.06 266 GLN A O 1
ATOM 2113 N N . PHE A 1 267 ? -31.248 -12.972 10.538 1.00 82.06 267 PHE A N 1
ATOM 2114 C CA . PHE A 1 267 ? -29.895 -12.447 10.680 1.00 82.06 267 PHE A CA 1
ATOM 2115 C C . PHE A 1 267 ? -28.805 -13.482 10.386 1.00 82.06 267 PHE A C 1
ATOM 2117 O O . PHE A 1 267 ? -27.632 -13.199 10.612 1.00 82.06 267 PHE A O 1
ATOM 2124 N N . GLY A 1 268 ? -29.161 -14.656 9.859 1.00 82.62 268 GLY A N 1
ATOM 2125 C CA . GLY A 1 268 ? -28.237 -15.733 9.507 1.00 82.62 268 GLY A CA 1
ATOM 2126 C C . GLY A 1 268 ? -27.916 -16.697 10.655 1.00 82.62 268 GLY A C 1
ATOM 2127 O O . GLY A 1 268 ? -28.146 -16.425 11.832 1.00 82.62 268 GLY A O 1
ATOM 2128 N N . LEU A 1 269 ? -27.360 -17.862 10.305 1.00 86.88 269 LEU A N 1
ATOM 2129 C CA . LEU A 1 269 ? -26.918 -18.871 11.270 1.00 86.88 269 LEU A CA 1
ATOM 2130 C C . LEU A 1 269 ? -25.445 -18.655 11.629 1.00 86.88 269 LEU A C 1
ATOM 2132 O O . LEU A 1 269 ? -24.556 -18.906 10.815 1.00 86.88 269 LEU A O 1
ATOM 2136 N N . TRP A 1 270 ? -25.180 -18.250 12.867 1.00 88.25 270 TRP A N 1
ATOM 2137 C CA . TRP A 1 270 ? -23.828 -17.925 13.323 1.00 88.25 270 TRP A CA 1
ATOM 21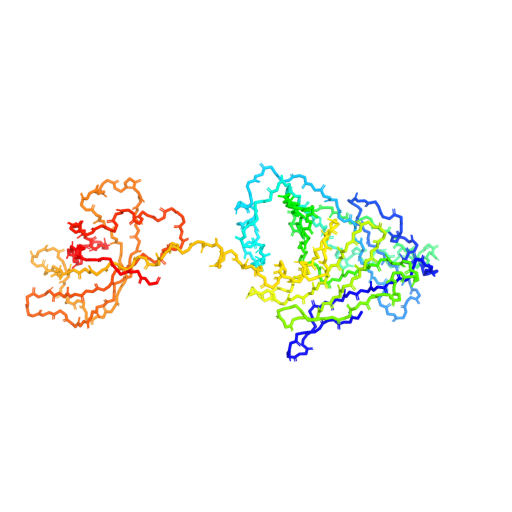38 C C . TRP A 1 270 ? -23.249 -19.008 14.217 1.00 88.25 270 TRP A C 1
ATOM 2140 O O . TRP A 1 270 ? -23.958 -19.623 15.006 1.00 88.25 270 TRP A O 1
ATOM 2150 N N . SER A 1 271 ? -21.936 -19.215 14.128 1.00 89.19 271 SER A N 1
ATOM 2151 C CA . SER A 1 271 ? -21.20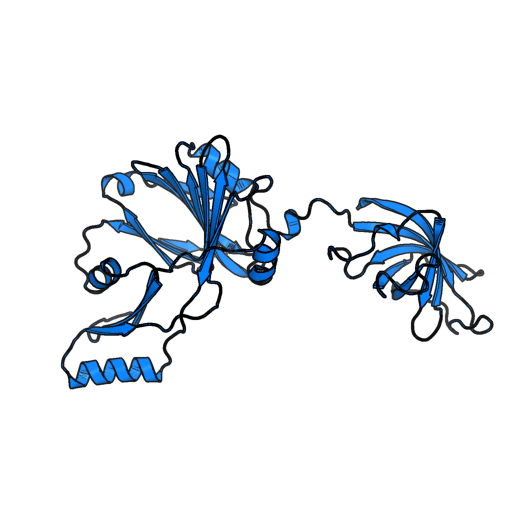7 -20.076 15.061 1.00 89.19 271 SER A CA 1
ATOM 2152 C C . SER A 1 271 ? -20.693 -19.269 16.247 1.00 89.19 271 SER A C 1
ATOM 2154 O O . SER A 1 271 ? -20.093 -18.205 16.073 1.00 89.19 271 SER A O 1
ATOM 2156 N N . ALA A 1 272 ? -20.904 -19.794 17.449 1.00 90.12 272 ALA A N 1
ATOM 2157 C CA . ALA A 1 272 ? -20.397 -19.240 18.692 1.00 90.12 272 ALA A CA 1
ATOM 2158 C C . ALA A 1 272 ? -19.362 -20.179 19.316 1.00 90.12 272 ALA A C 1
ATOM 2160 O O . ALA A 1 272 ? -19.510 -21.402 19.262 1.00 90.12 272 ALA A O 1
ATOM 2161 N N . VAL A 1 273 ? -18.335 -19.591 19.922 1.00 91.75 273 VAL A N 1
ATOM 2162 C CA . VAL A 1 273 ? -17.392 -20.271 20.809 1.00 91.75 273 VAL A CA 1
ATOM 2163 C C . VAL A 1 273 ? -17.924 -20.150 22.230 1.00 91.75 273 VAL A C 1
ATOM 2165 O O . VAL A 1 273 ? -18.281 -19.059 22.680 1.00 91.75 273 VAL A O 1
ATOM 2168 N N . VAL A 1 274 ? -17.961 -21.275 22.932 1.00 93.81 274 VAL A N 1
ATOM 2169 C CA . VAL A 1 274 ? -18.445 -21.395 24.302 1.00 93.81 274 VAL A CA 1
ATOM 2170 C C . VAL A 1 274 ? -17.289 -21.830 25.185 1.00 93.81 274 VAL A C 1
ATOM 2172 O O . VAL A 1 274 ? -16.762 -22.931 25.022 1.00 93.81 274 VAL A O 1
ATOM 2175 N N . LYS A 1 275 ? -16.914 -20.958 26.122 1.00 94.56 275 LYS A N 1
ATOM 2176 C CA . LYS A 1 275 ? -15.870 -21.210 27.115 1.00 94.56 275 LYS A CA 1
ATOM 2177 C C . LYS A 1 275 ? -16.489 -21.493 28.469 1.00 94.56 275 LYS A C 1
ATOM 2179 O O . LYS A 1 275 ? -17.092 -20.606 29.077 1.00 94.56 275 LYS A O 1
ATOM 2184 N N . LEU A 1 276 ? -16.375 -22.726 28.936 1.00 93.38 276 LEU A N 1
ATOM 2185 C CA . LEU A 1 276 ? -17.000 -23.147 30.181 1.00 93.38 276 LEU A CA 1
ATOM 2186 C C . LEU A 1 276 ? -16.215 -22.588 31.371 1.00 93.38 276 LEU A C 1
ATOM 2188 O O . LEU A 1 276 ? -15.008 -22.777 31.470 1.00 93.38 276 LEU A O 1
ATOM 2192 N N . HIS A 1 277 ? -16.887 -21.935 32.325 1.00 93.38 277 HIS A N 1
ATOM 2193 C CA . HIS A 1 277 ? -16.204 -21.469 33.545 1.00 93.38 277 HIS A CA 1
ATOM 2194 C C . HIS A 1 277 ? -15.782 -22.638 34.445 1.00 93.38 277 HIS A C 1
ATOM 2196 O O . HIS A 1 277 ? -14.866 -22.513 35.253 1.00 93.38 277 HIS A O 1
ATOM 2202 N N . ARG A 1 278 ? -16.495 -23.764 34.341 1.00 91.12 278 ARG A N 1
ATOM 2203 C CA . ARG A 1 278 ? -16.268 -25.028 35.054 1.00 91.12 278 ARG A CA 1
ATOM 2204 C C . ARG A 1 278 ? -17.005 -26.159 34.338 1.00 91.12 278 ARG A C 1
ATOM 2206 O O . ARG A 1 278 ? -17.759 -25.902 33.410 1.00 91.12 278 ARG A O 1
ATOM 2213 N N . GLN A 1 279 ? -16.845 -27.402 34.782 1.00 91.25 279 GLN A N 1
ATOM 2214 C CA . GLN A 1 279 ? -17.653 -28.508 34.256 1.00 91.25 279 GLN A CA 1
ATOM 2215 C C . GLN A 1 279 ? -19.133 -28.380 34.674 1.00 91.25 279 GLN A C 1
ATOM 2217 O O . GLN A 1 279 ? -19.404 -27.821 35.744 1.00 91.25 279 GLN A O 1
ATOM 2222 N N . PRO A 1 280 ? -20.087 -28.888 33.865 1.00 91.38 280 PRO A N 1
ATOM 2223 C CA . PRO A 1 280 ? -21.501 -28.893 34.236 1.00 91.38 280 PRO A CA 1
ATOM 2224 C C . PRO A 1 280 ? -21.762 -29.667 35.529 1.00 91.38 280 PRO A C 1
ATOM 2226 O O . PRO A 1 280 ? -21.124 -30.689 35.783 1.00 91.38 280 PRO A O 1
ATOM 2229 N N . ASP A 1 281 ? -22.699 -29.171 36.336 1.00 89.31 281 ASP A N 1
ATOM 2230 C CA . ASP A 1 281 ? -23.095 -29.807 37.594 1.00 89.31 281 ASP A CA 1
ATOM 2231 C C . ASP A 1 281 ? -23.953 -31.072 37.376 1.00 89.31 281 ASP A C 1
ATOM 2233 O O . ASP A 1 281 ? -24.248 -31.470 36.246 1.00 89.31 281 ASP A O 1
ATOM 2237 N N . GLU A 1 282 ? -24.378 -31.717 38.467 1.00 87.75 282 GLU A N 1
ATOM 2238 C CA . GLU A 1 282 ? -25.246 -32.908 38.422 1.00 87.75 282 GLU A CA 1
ATOM 2239 C C . GLU A 1 282 ? -26.593 -32.640 37.727 1.00 87.75 282 GLU A C 1
ATOM 2241 O O . GLU A 1 282 ? -27.192 -33.549 37.153 1.00 87.75 282 GLU A O 1
ATOM 2246 N N . ASN A 1 283 ? -27.034 -31.379 37.704 1.00 90.56 283 ASN A N 1
ATOM 2247 C CA . ASN A 1 283 ? -28.231 -30.926 37.000 1.00 90.56 283 ASN A CA 1
ATOM 2248 C C . ASN A 1 283 ? -27.934 -30.488 35.558 1.00 90.56 283 ASN A C 1
ATOM 2250 O O . ASN A 1 283 ? -28.804 -29.907 34.909 1.00 90.56 283 ASN A O 1
ATOM 2254 N N . ARG A 1 284 ? -26.724 -30.755 35.047 1.00 90.88 284 ARG A N 1
ATOM 2255 C CA . ARG A 1 284 ? -26.268 -30.428 33.688 1.00 90.88 284 ARG A CA 1
ATOM 2256 C C . ARG A 1 284 ? -26.268 -28.924 33.395 1.00 90.88 284 ARG A C 1
ATOM 2258 O O . ARG A 1 284 ? -26.354 -28.527 32.229 1.00 90.88 284 ARG A O 1
ATOM 2265 N N . LYS A 1 285 ? -26.169 -28.093 34.438 1.00 94.19 285 LYS A N 1
ATOM 2266 C CA . LYS A 1 285 ? -26.103 -26.634 34.339 1.00 94.19 285 LYS A CA 1
ATOM 2267 C C . LYS A 1 285 ? -24.675 -26.135 34.472 1.00 94.19 285 LYS A C 1
ATOM 2269 O O . LYS A 1 285 ? -23.873 -26.673 35.236 1.00 94.19 285 LYS A O 1
ATOM 2274 N N . VAL A 1 286 ? -24.356 -25.074 33.742 1.00 96.25 286 VAL A N 1
ATOM 2275 C CA . VAL A 1 286 ? -23.043 -24.432 33.808 1.00 96.25 286 VAL A CA 1
ATOM 2276 C C . VAL A 1 286 ? -23.133 -22.960 33.435 1.00 96.25 286 VAL A C 1
ATOM 2278 O O . VAL A 1 286 ? -24.028 -22.553 32.699 1.00 96.25 286 VAL A O 1
ATOM 2281 N N . ARG A 1 287 ? -22.177 -22.174 33.926 1.00 96.69 287 ARG A N 1
ATOM 2282 C CA . ARG A 1 287 ? -21.945 -20.805 33.469 1.00 96.69 287 ARG A CA 1
ATOM 2283 C C . ARG A 1 287 ? -20.814 -20.797 32.447 1.00 96.69 287 ARG A C 1
ATOM 2285 O O . ARG A 1 287 ? -19.822 -21.507 32.630 1.00 96.69 287 ARG A O 1
ATOM 2292 N N . ALA A 1 288 ? -20.965 -20.028 31.381 1.00 96.56 288 ALA A N 1
ATOM 2293 C CA . ALA A 1 288 ? -19.982 -19.962 30.311 1.00 96.56 288 ALA A CA 1
ATOM 2294 C C . ALA A 1 288 ? -19.870 -18.549 29.741 1.00 96.56 288 ALA A C 1
ATOM 2296 O O . ALA A 1 288 ? -20.771 -17.728 29.900 1.00 96.56 288 ALA A O 1
ATOM 2297 N N . ASP A 1 289 ? -18.765 -18.294 29.053 1.00 95.44 289 ASP A N 1
ATOM 2298 C CA . ASP A 1 289 ? -18.602 -17.133 28.190 1.00 95.44 289 ASP A CA 1
ATOM 2299 C C . ASP A 1 289 ? -18.901 -17.547 26.743 1.00 95.44 289 ASP A C 1
ATOM 2301 O O . ASP A 1 289 ? -18.317 -18.500 26.222 1.00 95.44 289 ASP A O 1
ATOM 2305 N N . LEU A 1 290 ? -19.809 -16.827 26.090 1.00 93.69 290 LEU A N 1
ATOM 2306 C CA . LEU A 1 290 ? -20.226 -17.025 24.707 1.00 93.69 290 LEU A CA 1
ATOM 2307 C C . LEU A 1 290 ? -19.802 -15.819 23.871 1.00 93.69 290 LEU A C 1
ATOM 2309 O O . LEU A 1 290 ? -20.118 -14.679 24.199 1.00 93.69 290 LEU A O 1
ATOM 2313 N N . HIS A 1 291 ? -19.111 -16.065 22.764 1.00 90.19 291 HIS A N 1
ATOM 2314 C CA . HIS A 1 291 ? -18.782 -15.033 21.779 1.00 90.19 291 HIS A CA 1
ATOM 2315 C C . HIS A 1 291 ? -18.847 -15.607 20.365 1.00 90.19 291 HIS A C 1
ATOM 2317 O O . HIS A 1 291 ? -18.603 -16.794 20.147 1.00 90.19 291 HIS A O 1
ATOM 2323 N N . TYR A 1 292 ? -19.186 -14.768 19.388 1.00 87.12 292 TYR A N 1
ATOM 2324 C CA . TYR A 1 292 ? -19.233 -15.192 17.991 1.00 87.12 292 TYR A CA 1
ATOM 2325 C C . TYR A 1 292 ? -17.835 -15.524 17.462 1.00 87.12 292 TYR A C 1
ATOM 2327 O O . TYR A 1 292 ? -16.878 -14.794 17.717 1.00 87.12 292 TYR A O 1
ATOM 2335 N N . LEU A 1 293 ? -17.730 -16.594 16.667 1.00 78.75 293 LEU A N 1
ATOM 2336 C CA . LEU A 1 293 ? -16.470 -17.010 16.040 1.00 78.75 293 LEU A CA 1
ATOM 2337 C C . LEU A 1 293 ? -15.909 -15.919 15.109 1.00 78.75 293 LEU A C 1
ATOM 2339 O O . LEU A 1 293 ? -14.702 -15.722 15.038 1.00 78.75 293 LEU A O 1
ATOM 2343 N N . PHE A 1 294 ? -16.794 -15.168 14.448 1.00 76.88 294 PHE A N 1
ATOM 2344 C CA . PHE A 1 294 ? -16.452 -14.067 13.545 1.00 76.88 294 PHE A CA 1
ATOM 2345 C C . PHE A 1 294 ? -16.834 -12.699 14.119 1.00 76.88 294 PHE A C 1
ATOM 2347 O O . PHE A 1 294 ? -17.285 -11.842 13.371 1.00 76.88 294 PHE A O 1
ATOM 2354 N N . HIS A 1 295 ? -16.675 -12.478 15.432 1.00 70.44 295 HIS A N 1
ATOM 2355 C CA . HIS A 1 295 ? -17.147 -11.267 16.132 1.00 70.44 295 HIS A CA 1
ATOM 2356 C C . HIS A 1 295 ? -16.683 -9.920 15.535 1.00 70.44 295 HIS A C 1
ATOM 2358 O O . HIS A 1 295 ? -17.290 -8.894 15.821 1.00 70.44 295 HIS A O 1
ATOM 2364 N N . ASN A 1 296 ? -15.639 -9.923 14.701 1.00 62.09 296 ASN A N 1
ATOM 2365 C CA . ASN A 1 296 ? -15.120 -8.743 14.004 1.00 62.09 296 ASN A CA 1
ATOM 2366 C C . ASN A 1 296 ? -15.843 -8.417 12.681 1.00 62.09 296 ASN A C 1
ATOM 2368 O O . ASN A 1 296 ? -15.549 -7.388 12.076 1.00 62.09 296 ASN A O 1
ATOM 2372 N N . SER A 1 297 ? -16.753 -9.269 12.197 1.00 68.69 297 SER A N 1
ATOM 2373 C CA . SER A 1 297 ? -17.540 -8.961 10.997 1.00 68.69 297 SER A CA 1
ATOM 2374 C C . SER A 1 297 ? -18.623 -7.922 11.310 1.00 68.69 297 SER A C 1
ATOM 2376 O O . SER A 1 297 ? -19.334 -8.013 12.313 1.00 68.69 297 SER A O 1
ATOM 2378 N N . ALA A 1 298 ? -18.766 -6.925 10.430 1.00 67.75 298 ALA A N 1
ATOM 2379 C CA . ALA A 1 298 ? -19.788 -5.885 10.550 1.00 67.75 298 ALA A CA 1
ATOM 2380 C C . ALA A 1 298 ? -21.220 -6.446 10.474 1.00 67.75 298 ALA A C 1
ATOM 2382 O O . ALA A 1 298 ? -22.139 -5.828 11.010 1.00 67.75 298 ALA A O 1
ATOM 2383 N N . GLU A 1 299 ? -21.377 -7.621 9.861 1.00 72.00 299 GLU A N 1
ATOM 2384 C CA . GLU A 1 299 ? -22.643 -8.335 9.677 1.00 72.00 299 GLU A CA 1
ATOM 2385 C C . GLU A 1 299 ? -23.056 -9.153 10.908 1.00 72.00 299 GLU A C 1
ATOM 2387 O O . GLU A 1 299 ? -24.178 -9.653 10.962 1.00 72.00 299 GLU A O 1
ATOM 2392 N N . VAL A 1 300 ? -22.182 -9.293 11.918 1.00 81.19 300 VAL A N 1
ATOM 2393 C CA . VAL A 1 300 ? -22.513 -10.067 13.119 1.00 81.19 300 VAL A CA 1
ATOM 2394 C C . VAL A 1 300 ? -23.677 -9.414 13.865 1.00 81.19 300 VAL A C 1
ATOM 2396 O O . VAL A 1 300 ? -23.576 -8.246 14.270 1.00 81.19 300 VAL A O 1
ATOM 2399 N N . PRO A 1 301 ? -24.749 -10.167 14.167 1.00 83.81 301 PRO A N 1
ATOM 2400 C CA . PRO A 1 301 ? -25.923 -9.649 14.852 1.00 83.81 301 PRO A CA 1
ATOM 2401 C C . PRO A 1 301 ? -25.674 -9.552 16.363 1.00 83.81 301 PRO A C 1
ATOM 2403 O O . PRO A 1 301 ? -26.275 -10.236 17.189 1.00 83.81 301 PRO A O 1
ATOM 2406 N N . THR A 1 302 ? -24.760 -8.663 16.753 1.00 84.38 302 THR A N 1
ATOM 2407 C CA . THR A 1 302 ? -24.400 -8.398 18.158 1.00 84.38 302 THR A CA 1
ATOM 2408 C C . THR A 1 302 ? -25.560 -7.841 18.984 1.00 84.38 302 THR A C 1
ATOM 2410 O O . THR A 1 302 ? -25.539 -7.956 20.205 1.00 84.38 302 THR A O 1
ATOM 2413 N N . HIS A 1 303 ? -26.592 -7.290 18.341 1.00 84.56 303 HIS A N 1
ATOM 2414 C CA . HIS A 1 303 ? -27.832 -6.865 18.993 1.00 84.56 303 HIS A CA 1
ATOM 2415 C C . HIS A 1 303 ? -28.644 -8.048 19.563 1.00 84.56 303 HIS A C 1
ATOM 2417 O O . HIS A 1 303 ? -29.446 -7.854 20.474 1.00 84.56 303 HIS A O 1
ATOM 2423 N N . LEU A 1 304 ? -28.409 -9.279 19.088 1.00 88.69 304 LEU A N 1
ATOM 2424 C CA . LEU A 1 304 ? -29.022 -10.487 19.653 1.00 88.69 304 LEU A CA 1
ATOM 2425 C C . LEU A 1 304 ? -28.362 -10.912 20.974 1.00 88.69 304 LEU A C 1
ATOM 2427 O O . LEU A 1 304 ? -28.989 -11.613 21.770 1.00 88.69 304 LEU A O 1
ATOM 2431 N N . LEU A 1 305 ? -27.135 -10.447 21.250 1.00 89.62 305 LEU A N 1
ATOM 2432 C CA . LEU A 1 305 ? -26.457 -10.649 22.531 1.00 89.62 305 LEU A CA 1
ATOM 2433 C C . LEU A 1 305 ? -26.957 -9.637 23.570 1.00 89.62 305 LEU A C 1
ATOM 2435 O O . LEU A 1 305 ? -26.255 -8.691 23.926 1.00 89.62 305 LEU A O 1
ATOM 2439 N N . THR A 1 306 ? -28.188 -9.836 24.035 1.00 90.00 306 THR A N 1
ATOM 2440 C CA . THR A 1 306 ? -28.849 -8.981 25.029 1.00 90.00 306 THR A CA 1
ATOM 2441 C C . THR A 1 306 ? -29.216 -9.804 26.269 1.00 90.00 306 THR A C 1
ATOM 2443 O O . THR A 1 306 ? -29.744 -10.905 26.106 1.00 90.00 306 THR A O 1
ATOM 2446 N N . PRO A 1 307 ? -28.955 -9.316 27.501 1.00 94.50 307 PRO A N 1
ATOM 2447 C CA . PRO A 1 307 ? -29.373 -10.001 28.724 1.00 94.50 307 PRO A CA 1
ATOM 2448 C C . PRO A 1 307 ? -30.868 -10.342 28.727 1.00 94.50 307 PRO A C 1
ATOM 2450 O O . PRO A 1 307 ? -31.694 -9.521 28.333 1.00 94.50 307 PRO A O 1
ATOM 2453 N N . GLY A 1 308 ? -31.202 -11.557 29.156 1.00 93.38 308 GLY A N 1
ATOM 2454 C CA . GLY A 1 308 ? -32.546 -12.134 29.123 1.00 93.38 308 GLY A CA 1
ATOM 2455 C C . GLY A 1 308 ? -32.906 -12.850 27.817 1.00 93.38 308 GLY A C 1
ATOM 2456 O O . GLY A 1 308 ? -33.864 -13.620 27.802 1.00 93.38 308 GLY A O 1
ATOM 2457 N N . ASN A 1 309 ? -32.149 -12.665 26.727 1.00 95.25 309 ASN A N 1
ATOM 2458 C CA . ASN A 1 309 ? -32.395 -13.435 25.508 1.00 95.25 309 ASN A CA 1
ATOM 2459 C C . ASN A 1 309 ? -32.050 -14.910 25.723 1.00 95.25 309 ASN A C 1
ATOM 2461 O O . ASN A 1 309 ? -30.966 -15.255 26.207 1.00 95.25 309 ASN A O 1
ATOM 2465 N N . THR A 1 310 ? -32.954 -15.775 25.276 1.00 97.31 310 THR A N 1
ATOM 2466 C CA . THR A 1 310 ? -32.769 -17.223 25.261 1.00 97.31 310 THR A CA 1
ATOM 2467 C C . THR A 1 310 ? -32.317 -17.707 23.888 1.00 97.31 310 THR A C 1
ATOM 2469 O O . THR A 1 310 ? -32.631 -17.130 22.841 1.00 97.31 310 THR A O 1
ATOM 2472 N N . PHE A 1 311 ? -31.523 -18.772 23.890 1.00 96.38 311 PHE A N 1
ATOM 2473 C CA . PHE A 1 311 ? -30.969 -19.357 22.679 1.00 96.38 311 PHE A CA 1
ATOM 2474 C C . PHE A 1 311 ? -30.753 -20.859 22.827 1.00 96.38 311 PHE A C 1
ATOM 2476 O O . PHE A 1 311 ? -30.820 -21.453 23.906 1.00 96.38 311 PHE A O 1
ATOM 2483 N N . SER A 1 312 ? -30.434 -21.485 21.703 1.00 95.94 312 SER A N 1
ATOM 2484 C CA . SER A 1 312 ? -30.054 -22.888 21.627 1.00 95.94 312 SER A CA 1
ATOM 2485 C C . SER A 1 312 ? -28.772 -23.052 20.824 1.00 95.94 312 SER A C 1
ATOM 2487 O O . SER A 1 312 ? -28.611 -22.468 19.754 1.00 95.94 312 SER A O 1
ATOM 2489 N N . LEU A 1 313 ? -27.869 -23.878 21.344 1.00 94.19 313 LEU A N 1
ATOM 2490 C CA . LEU A 1 313 ? -26.663 -24.316 20.654 1.00 94.19 313 LEU A CA 1
ATOM 2491 C C . LEU A 1 313 ? -26.980 -25.634 19.969 1.00 94.19 313 LEU A C 1
ATOM 2493 O O . LEU A 1 313 ? -27.399 -26.585 20.636 1.00 94.19 313 LEU A O 1
ATOM 2497 N N . ARG A 1 314 ? -26.828 -25.702 18.649 1.00 89.00 314 ARG A N 1
ATOM 2498 C CA . ARG A 1 314 ? -27.286 -26.859 17.877 1.00 89.00 314 ARG A CA 1
ATOM 2499 C C . ARG A 1 314 ? -26.325 -27.238 16.763 1.00 89.00 314 ARG A C 1
ATOM 2501 O O . ARG A 1 314 ? -25.746 -26.386 16.107 1.00 89.00 314 ARG A O 1
ATOM 2508 N N . THR A 1 315 ? -26.202 -28.536 16.535 1.00 81.06 315 THR A N 1
ATOM 2509 C CA . THR A 1 315 ? -25.618 -29.117 15.322 1.00 81.06 315 THR A CA 1
ATOM 2510 C C . THR A 1 315 ? -26.745 -29.816 14.560 1.00 81.06 315 THR A C 1
ATOM 2512 O O . THR A 1 315 ? -27.740 -29.181 14.224 1.00 81.06 315 THR A O 1
ATOM 2515 N N . ASN A 1 316 ? -26.663 -31.132 14.361 1.00 80.75 316 ASN A N 1
ATOM 2516 C CA . ASN A 1 316 ? -27.800 -31.958 13.956 1.00 80.75 316 ASN A CA 1
ATOM 2517 C C . ASN A 1 316 ? -28.796 -32.213 15.108 1.00 80.75 316 ASN A C 1
ATOM 2519 O O . ASN A 1 316 ? -29.904 -32.682 14.865 1.00 80.75 316 ASN A O 1
ATOM 2523 N N . LYS A 1 317 ? -28.402 -31.923 16.356 1.00 85.38 317 LYS A N 1
ATOM 2524 C CA . LYS A 1 317 ? -29.238 -31.977 17.566 1.00 85.38 317 LYS A CA 1
ATOM 2525 C C . LYS A 1 317 ? -29.001 -30.740 18.431 1.00 85.38 317 LYS A C 1
ATOM 2527 O O . LYS A 1 317 ? -27.970 -30.079 18.297 1.00 85.38 317 LYS A O 1
ATOM 2532 N N . VAL A 1 318 ? -29.927 -30.447 19.343 1.00 89.75 318 VAL A N 1
ATOM 2533 C CA . VAL A 1 318 ? -29.738 -29.392 20.350 1.00 89.75 318 VAL A CA 1
ATOM 2534 C C . VAL A 1 318 ? -28.751 -29.887 21.406 1.00 89.75 318 VAL A C 1
ATOM 2536 O O . VAL A 1 318 ? -28.980 -30.900 22.058 1.00 89.75 318 VAL A O 1
ATOM 2539 N N . ILE A 1 319 ? -27.641 -29.177 21.566 1.00 91.31 319 ILE A N 1
ATOM 2540 C CA . ILE A 1 319 ? -26.588 -29.481 22.540 1.00 91.31 319 ILE A CA 1
ATOM 2541 C C . ILE A 1 319 ? -26.992 -28.931 23.906 1.00 91.31 319 ILE A C 1
ATOM 2543 O O . ILE A 1 319 ? -27.021 -29.655 24.903 1.00 91.31 319 ILE A O 1
ATOM 2547 N N . ALA A 1 320 ? -27.323 -27.643 23.935 1.00 94.56 320 ALA A N 1
ATOM 2548 C CA . ALA A 1 320 ? -27.700 -26.928 25.139 1.00 94.56 320 ALA A CA 1
ATOM 2549 C C . ALA A 1 320 ? -28.700 -25.818 24.818 1.00 94.56 320 ALA A C 1
ATOM 2551 O O . ALA A 1 320 ? -28.716 -25.276 23.709 1.00 94.56 320 ALA A O 1
ATOM 2552 N N . ARG A 1 321 ? -29.512 -25.472 25.812 1.00 96.38 321 ARG A N 1
ATOM 2553 C CA . ARG A 1 321 ? -30.272 -24.220 25.848 1.00 96.38 321 ARG A CA 1
ATOM 2554 C C . ARG A 1 321 ? -29.569 -23.255 26.781 1.00 96.38 321 ARG A C 1
ATOM 2556 O O . ARG A 1 321 ? -28.980 -23.695 27.766 1.00 96.38 321 ARG A O 1
ATOM 2563 N N . GLY A 1 322 ? -29.630 -21.972 26.470 1.00 96.75 322 GLY A N 1
ATOM 2564 C CA . GLY A 1 322 ? -29.009 -20.957 27.296 1.00 96.75 322 GLY A CA 1
ATOM 2565 C C . GLY A 1 322 ? -29.807 -19.679 27.394 1.00 96.75 322 GLY A C 1
ATOM 2566 O O . GLY A 1 322 ? -30.699 -19.422 26.589 1.00 96.75 322 GLY A O 1
ATOM 2567 N N . GLU A 1 323 ? -29.445 -18.892 28.394 1.00 97.56 323 GLU A N 1
ATOM 2568 C CA . GLU A 1 323 ? -29.933 -17.539 28.623 1.00 97.56 323 GLU A CA 1
ATOM 2569 C C . GLU A 1 323 ? -28.729 -16.624 28.839 1.00 97.56 323 GLU A C 1
ATOM 2571 O O . GLU A 1 323 ? -27.772 -16.988 29.532 1.00 97.56 323 GLU A O 1
ATOM 2576 N N . ILE A 1 324 ? -28.764 -15.444 28.226 1.00 96.62 324 ILE A N 1
ATOM 2577 C CA . ILE A 1 324 ? -27.747 -14.416 28.439 1.00 96.62 324 ILE A CA 1
ATOM 2578 C C . ILE A 1 324 ? -28.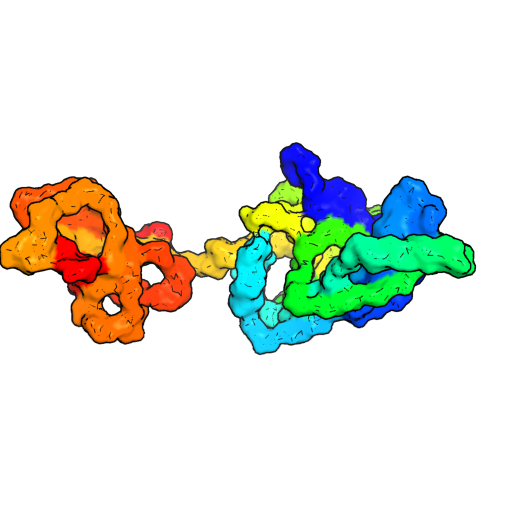001 -13.744 29.786 1.00 96.62 324 ILE A C 1
ATOM 2580 O O . ILE A 1 324 ? -29.014 -13.083 29.972 1.00 96.62 324 ILE A O 1
ATOM 2584 N N . GLU A 1 325 ? -27.062 -13.868 30.717 1.00 94.94 325 GLU A N 1
ATOM 2585 C CA . GLU A 1 325 ? -27.167 -13.256 32.044 1.00 94.94 325 GLU A CA 1
ATOM 2586 C C . GLU A 1 325 ? -26.632 -11.822 32.051 1.00 94.94 325 GLU A C 1
ATOM 2588 O O . GLU A 1 325 ? -27.225 -10.923 32.645 1.00 94.94 325 GLU A O 1
ATOM 2593 N N . SER A 1 326 ? -25.485 -11.599 31.410 1.00 94.94 326 SER A N 1
ATOM 2594 C CA . SER A 1 326 ? -24.846 -10.287 31.325 1.00 94.94 326 SER A CA 1
ATOM 2595 C C . SER A 1 326 ? -23.916 -10.200 30.119 1.00 94.94 326 SER A C 1
ATOM 2597 O O . SER A 1 326 ? -23.565 -11.210 29.512 1.00 94.94 326 SER A O 1
ATOM 2599 N N . ILE A 1 327 ? -23.501 -8.982 29.772 1.00 92.38 327 ILE A N 1
ATOM 2600 C CA . ILE A 1 327 ? -22.477 -8.731 28.755 1.00 92.38 327 ILE A CA 1
ATOM 2601 C C . ILE A 1 327 ? -21.211 -8.258 29.463 1.00 92.38 327 ILE A C 1
ATOM 2603 O O . ILE A 1 327 ? -21.274 -7.403 30.347 1.00 92.38 327 ILE A O 1
ATOM 2607 N N . LYS A 1 328 ? -20.077 -8.851 29.097 1.00 85.75 328 LYS A N 1
ATOM 2608 C CA . LYS A 1 328 ? -18.741 -8.354 29.411 1.00 85.75 328 LYS A CA 1
ATOM 2609 C C . LYS A 1 328 ? -18.242 -7.570 28.206 1.00 85.75 328 LYS A C 1
ATOM 2611 O O . LYS A 1 328 ? -18.288 -8.070 27.079 1.00 85.75 328 LYS A O 1
ATOM 2616 N N . ASP A 1 329 ? -17.747 -6.379 28.485 1.00 67.19 329 ASP A N 1
ATOM 2617 C CA . ASP A 1 329 ? -16.952 -5.612 27.544 1.00 67.19 329 ASP A CA 1
ATOM 2618 C C . ASP A 1 329 ? -15.491 -6.054 27.721 1.00 67.19 329 ASP A C 1
ATOM 2620 O O . ASP A 1 329 ? -14.944 -5.950 28.823 1.00 67.19 329 ASP A O 1
ATOM 2624 N N . GLU A 1 330 ? -14.913 -6.643 26.671 1.00 58.16 330 GLU A N 1
ATOM 2625 C CA . GLU A 1 330 ? -13.484 -6.992 26.580 1.00 58.16 330 GLU A CA 1
ATOM 2626 C C . GLU A 1 330 ? -12.724 -5.996 25.709 1.00 58.16 330 GLU A C 1
ATOM 2628 O O . GLU A 1 330 ? -13.239 -5.663 24.609 1.00 58.16 330 GLU A O 1
#